Protein AF-A0A8H4LRE5-F1 (afdb_monomer)

Sequence (206 aa):
MDLAEKEFDDAMQFGTITHYNPSLTLASLAEFMPATPSTPAGRAATALQNLSLMGPTDPIGAPQDLQARSYAQDLEVAGVRFFANATAIEAAEEFLQLKRRDEAAAKAGEGEKGDASSVNGSEERIIQPADETVRQVIVDKAIAGHHEAPQYATDPVGLARSWHLRAETYAPTDVDKFEKKLQSLLSKVPKASAGRGARQNGRRAA

Foldseek 3Di:
DPPVVVVVVCCVVVNDDDDDDDDDDPVLCLQVDDCDLPDPSNLVNLLLVVLQVQFAEDRRSHFDPDQLVVLLVRCVVSVHYYGNDVVSLVSVQVVVVVVVVVVVVVVVVPDDPDDPPPPPVPPDTPDDPDDPVSVVCSCCCRRVVPADAQDDDDDPLSVLLSVVSVDPPDDPVNNVVVSVVVVVVVVPPPPPDPDDDDDDDDDDDD

Solvent-accessible surface area (backbone atoms only — not comparable to full-atom values): 12817 Å² total; per-residue (Å²): 130,57,73,67,57,47,55,49,51,46,36,73,75,74,48,73,95,75,89,84,78,92,80,87,53,74,73,77,45,45,56,74,37,65,66,35,63,89,41,78,59,14,32,51,23,38,49,52,56,56,52,33,73,73,38,61,57,43,49,75,76,48,59,69,92,68,58,36,66,57,55,38,50,48,30,71,74,63,73,38,63,32,68,56,46,71,66,61,50,50,41,17,41,54,47,51,54,50,52,52,50,53,54,50,55,56,53,68,73,63,81,70,96,68,76,93,81,77,75,73,79,66,91,64,73,84,75,69,78,85,51,70,68,59,54,48,51,46,45,39,45,71,51,68,58,65,65,79,75,65,56,94,50,88,51,76,61,45,36,49,49,30,50,41,64,73,37,93,84,51,52,74,70,52,50,53,53,49,46,56,50,51,54,56,52,60,72,66,52,75,79,76,76,94,65,88,82,90,71,89,80,83,89,85,87,132

Mean predicted aligned error: 12.25 Å

pLDDT: mean 82.23, std 17.56, range [33.22, 95.06]

Radius of gyration: 31.93 Å; Cα contacts (8 Å, |Δi|>4): 146; chains: 1; bounding box: 74×59×108 Å

Secondary structure (DSSP, 8-state):
--HHHHHHHHHHHH---PPP-----HHHHGGGS---TTSHHHHHHHHHHHHHTTSSBPPTT------HHHHHHHHHHHS--B-SSHHHHHHHHHHHHHHHHHHHHHHHHS-----TTS-------SSPPPPHHHHHHHIIIIIS---PPPPP--SHHHHHHHHHTT-TTS-HHHHHHHHHHHHHHHTTS-----------------

Organism: NCBI:txid72228

Structure (mmCIF, N/CA/C/O backbone):
data_AF-A0A8H4LRE5-F1
#
_entry.id   AF-A0A8H4LRE5-F1
#
loop_
_atom_site.group_PDB
_atom_site.id
_atom_site.type_symbol
_atom_site.label_atom_id
_atom_site.label_alt_id
_atom_site.label_comp_id
_atom_site.label_asym_id
_atom_site.label_entity_id
_atom_site.label_seq_id
_atom_site.pdbx_PDB_ins_code
_atom_site.Cartn_x
_atom_site.Cartn_y
_atom_site.Cartn_z
_atom_site.occupancy
_atom_site.B_iso_or_equiv
_atom_site.auth_seq_id
_atom_site.auth_comp_id
_atom_site.auth_asym_id
_atom_site.auth_atom_id
_atom_site.pdbx_PDB_model_num
ATOM 1 N N . MET A 1 1 ? -36.727 22.647 33.488 1.00 66.12 1 MET A N 1
ATOM 2 C CA . MET A 1 1 ? -35.326 23.073 33.481 1.00 66.12 1 MET A CA 1
ATOM 3 C C . MET A 1 1 ? -34.771 23.014 34.882 1.00 66.12 1 MET A C 1
ATOM 5 O O . MET A 1 1 ? -34.629 24.040 35.553 1.00 66.12 1 MET A O 1
ATOM 9 N N . ASP A 1 2 ? -34.516 21.784 35.320 1.00 91.44 2 ASP A N 1
ATOM 10 C CA . ASP A 1 2 ? -33.631 21.536 36.452 1.00 91.44 2 ASP A CA 1
ATOM 11 C C . ASP A 1 2 ? -32.176 21.922 36.086 1.00 91.44 2 ASP A C 1
ATOM 13 O O . ASP A 1 2 ? -31.894 22.357 34.967 1.00 91.44 2 ASP A O 1
ATOM 17 N N . LEU A 1 3 ? -31.259 21.871 37.055 1.00 90.31 3 LEU A N 1
ATOM 18 C CA . LEU A 1 3 ? -29.862 22.270 36.841 1.00 90.31 3 LEU A CA 1
ATOM 19 C C . LEU A 1 3 ? -29.111 21.317 35.896 1.00 90.31 3 LEU A C 1
ATOM 21 O O . LEU A 1 3 ? -28.315 21.787 35.091 1.00 90.31 3 LEU A O 1
ATOM 25 N N . ALA A 1 4 ? -29.402 20.016 35.948 1.00 90.25 4 ALA A N 1
ATOM 26 C CA . ALA A 1 4 ? -28.734 19.008 35.126 1.00 90.25 4 ALA A CA 1
ATOM 27 C C . ALA A 1 4 ? -29.186 19.076 33.655 1.00 90.25 4 ALA A C 1
ATOM 29 O O . ALA A 1 4 ? -28.387 18.912 32.740 1.00 90.25 4 ALA A O 1
ATOM 30 N N . GLU A 1 5 ? -30.461 19.376 33.430 1.00 91.69 5 GLU A N 1
ATOM 31 C CA . GLU A 1 5 ? -31.088 19.585 32.128 1.00 91.69 5 GLU A CA 1
ATOM 32 C C . GLU A 1 5 ? -30.510 20.828 31.440 1.00 91.69 5 GLU A C 1
ATOM 34 O O . GLU A 1 5 ? -30.220 20.791 30.249 1.00 91.69 5 GLU A O 1
ATOM 39 N N . LYS A 1 6 ? -30.235 21.900 32.199 1.00 91.12 6 LYS A N 1
ATOM 40 C CA . LYS A 1 6 ? -29.532 23.083 31.673 1.00 91.12 6 LYS A CA 1
ATOM 41 C C . LYS A 1 6 ? -28.082 22.794 31.302 1.00 91.12 6 LYS A C 1
ATOM 43 O O . LYS A 1 6 ? -27.646 23.218 30.242 1.00 91.12 6 LYS A O 1
ATOM 48 N N . GLU A 1 7 ? -27.344 22.080 32.151 1.00 89.31 7 GLU A N 1
ATOM 49 C CA . GLU A 1 7 ? -25.952 21.708 31.859 1.00 89.31 7 GLU A CA 1
ATOM 50 C C . GLU A 1 7 ? -25.853 20.813 30.617 1.00 89.31 7 GLU A C 1
ATOM 52 O O . GLU A 1 7 ? -24.935 20.965 29.812 1.00 89.31 7 GLU A O 1
ATOM 57 N N . PHE A 1 8 ? -26.822 19.913 30.429 1.00 90.50 8 PHE A N 1
ATOM 58 C CA . PHE A 1 8 ? -26.921 19.082 29.234 1.00 90.50 8 PHE A CA 1
ATOM 59 C C . PHE A 1 8 ? -27.270 19.898 27.983 1.00 90.50 8 PHE A C 1
ATOM 61 O O . PHE A 1 8 ? -26.601 19.749 26.960 1.00 90.50 8 PHE A O 1
ATOM 68 N N . ASP A 1 9 ? -28.274 20.778 28.057 1.00 93.31 9 ASP A N 1
ATOM 69 C CA . ASP A 1 9 ? -28.653 21.653 26.941 1.00 93.31 9 ASP A CA 1
ATOM 70 C C . ASP A 1 9 ? -27.499 22.580 26.533 1.00 93.31 9 ASP A C 1
ATOM 72 O O . ASP A 1 9 ? -27.221 22.725 25.341 1.00 93.31 9 ASP A O 1
ATOM 76 N N . ASP A 1 10 ? -26.780 23.149 27.504 1.00 92.25 10 ASP A N 1
ATOM 77 C CA . ASP A 1 10 ? -25.610 23.991 27.254 1.00 92.25 10 ASP A CA 1
ATOM 78 C C . ASP A 1 10 ? -24.469 23.179 26.621 1.00 92.25 10 ASP A C 1
ATOM 80 O O . ASP A 1 10 ? -23.853 23.634 25.656 1.00 92.25 10 ASP A O 1
ATOM 84 N N . ALA A 1 11 ? -24.217 21.950 27.085 1.00 91.50 11 ALA A N 1
ATOM 85 C CA . ALA A 1 11 ? -23.222 21.065 26.479 1.00 91.50 11 ALA A CA 1
ATOM 86 C C . ALA A 1 11 ? -23.596 20.647 25.045 1.00 91.50 11 ALA A C 1
ATOM 88 O O . ALA A 1 11 ? -22.716 20.516 24.195 1.00 91.50 11 ALA A O 1
ATOM 89 N N . MET A 1 12 ? -24.887 20.462 24.750 1.00 92.50 12 MET A N 1
ATOM 90 C CA . MET A 1 12 ? -25.373 20.134 23.406 1.00 92.50 12 MET A CA 1
ATOM 91 C C . MET A 1 12 ? -25.343 21.340 22.456 1.00 92.50 12 MET A C 1
ATOM 93 O O . MET A 1 12 ? -25.062 21.168 21.271 1.00 92.50 12 MET A O 1
ATOM 97 N N . GLN A 1 13 ? -25.625 22.551 22.950 1.00 93.19 13 GLN A N 1
ATOM 98 C CA . GLN A 1 13 ? -25.630 23.775 22.138 1.00 93.19 13 GLN A CA 1
ATOM 99 C C . GLN A 1 13 ? -24.233 24.363 21.928 1.00 93.19 13 GLN A C 1
ATOM 101 O O . GLN A 1 13 ? -23.913 24.803 20.823 1.00 93.19 13 GLN A O 1
ATOM 106 N N . PHE A 1 14 ? -23.409 24.390 22.975 1.00 93.19 14 PHE A N 1
ATOM 107 C CA . PHE A 1 14 ? -22.110 25.069 22.976 1.00 93.19 14 PHE A CA 1
ATOM 108 C C . PHE A 1 14 ? -20.918 24.104 22.973 1.00 93.19 14 PHE A C 1
ATOM 110 O O . PHE A 1 14 ? -19.778 24.546 22.818 1.00 93.19 14 PHE A O 1
ATOM 117 N N . GLY A 1 15 ? -21.164 22.797 23.093 1.00 90.62 15 GLY A N 1
ATOM 118 C CA . GLY A 1 15 ? -20.121 21.786 23.234 1.00 90.62 15 GLY A CA 1
ATOM 119 C C . GLY A 1 15 ? -19.553 21.724 24.653 1.00 90.62 15 GLY A C 1
ATOM 120 O O . GLY A 1 15 ? -19.941 22.469 25.552 1.00 90.62 15 GLY A O 1
ATOM 121 N N . THR A 1 16 ? -18.597 20.822 24.862 1.00 91.31 16 THR A N 1
ATOM 122 C CA . THR A 1 16 ? -17.869 20.691 26.130 1.00 91.31 16 THR A CA 1
ATOM 123 C C . THR A 1 16 ? -16.435 21.188 25.981 1.00 91.31 16 THR A C 1
ATOM 125 O O . THR A 1 16 ? -15.814 21.070 24.924 1.00 91.31 16 THR A O 1
ATOM 128 N N . ILE A 1 17 ? -15.883 21.765 27.052 1.00 88.12 17 ILE A N 1
ATOM 129 C CA . ILE A 1 17 ? -14.482 22.194 27.068 1.00 88.12 17 ILE A CA 1
ATOM 130 C C . ILE A 1 17 ? -13.603 20.943 27.121 1.00 88.12 17 ILE A C 1
ATOM 132 O O . ILE A 1 17 ? -13.498 20.285 28.154 1.00 88.12 17 ILE A O 1
ATOM 136 N N . THR A 1 18 ? -12.950 20.621 26.008 1.00 88.62 18 THR A N 1
ATOM 137 C CA . THR A 1 18 ? -11.962 19.541 25.933 1.00 88.62 18 THR A CA 1
ATOM 138 C C . THR A 1 18 ? -10.551 20.092 26.097 1.00 88.62 18 THR A C 1
ATOM 140 O O . THR A 1 18 ? -10.188 21.088 25.469 1.00 88.62 18 THR A O 1
ATOM 143 N N . HIS A 1 19 ? -9.716 19.425 26.893 1.00 91.06 19 HIS A N 1
ATOM 144 C CA . HIS A 1 19 ? -8.302 19.779 26.999 1.00 91.06 19 HIS A CA 1
ATOM 145 C C . HIS A 1 19 ? -7.515 19.253 25.796 1.00 91.06 19 HIS A C 1
ATOM 147 O O . HIS A 1 19 ? -7.470 18.050 25.548 1.00 91.06 19 HIS A O 1
ATOM 153 N N . TYR A 1 20 ? -6.857 20.158 25.070 1.00 91.00 20 TYR A N 1
ATOM 154 C CA . TYR A 1 20 ? -5.922 19.801 24.008 1.00 91.00 20 TYR A CA 1
ATOM 155 C C . TYR A 1 20 ? -4.535 19.526 24.595 1.00 91.00 20 TYR A C 1
ATOM 157 O O . TYR A 1 20 ? -3.932 20.410 25.206 1.00 91.00 20 TYR A O 1
ATOM 165 N N . ASN A 1 21 ? -4.028 18.309 24.396 1.00 90.12 21 ASN A N 1
ATOM 166 C CA . ASN A 1 21 ? -2.685 17.916 24.808 1.00 90.12 21 ASN A CA 1
ATOM 167 C C . ASN A 1 21 ? -1.804 17.690 23.566 1.00 90.12 21 ASN A C 1
ATOM 169 O O . ASN A 1 21 ? -1.853 16.603 22.987 1.00 90.12 21 ASN A O 1
ATOM 173 N N . PRO A 1 22 ? -1.031 18.694 23.112 1.00 89.69 22 PRO A N 1
ATOM 174 C CA . PRO A 1 22 ? -0.196 18.540 21.930 1.00 89.69 22 PRO A CA 1
ATOM 175 C C . PRO A 1 22 ? 0.927 17.534 22.189 1.00 89.69 22 PRO A C 1
ATOM 177 O O . PRO A 1 22 ? 1.738 17.703 23.098 1.00 89.69 22 PRO A O 1
ATOM 180 N N . SER A 1 23 ? 1.031 16.532 21.324 1.00 88.56 23 SER A N 1
ATOM 181 C CA . SER A 1 23 ? 2.169 15.619 21.281 1.00 88.56 23 SER A CA 1
ATOM 182 C C . SER A 1 23 ? 2.720 15.564 19.864 1.00 88.56 23 SER A C 1
ATOM 184 O O . SER A 1 23 ? 1.984 15.252 18.931 1.00 88.56 23 SER A O 1
ATOM 186 N N . LEU A 1 24 ? 4.014 15.837 19.702 1.00 88.62 24 LEU A N 1
ATOM 187 C CA . LEU A 1 24 ? 4.713 15.685 18.432 1.00 88.62 24 LEU A CA 1
ATOM 188 C C . LEU A 1 24 ? 5.990 14.887 18.670 1.00 88.62 24 LEU A C 1
ATOM 190 O O . LEU A 1 24 ? 6.849 15.289 19.454 1.00 88.62 24 LEU A O 1
ATOM 194 N N . THR A 1 25 ? 6.114 13.755 17.988 1.00 88.88 25 THR A N 1
ATOM 195 C CA . THR A 1 25 ? 7.300 12.899 18.041 1.00 88.88 25 THR A CA 1
ATOM 196 C C . THR A 1 25 ? 7.825 12.650 16.632 1.00 88.88 25 THR A C 1
ATOM 198 O O . THR A 1 25 ? 7.108 12.803 15.645 1.00 88.88 25 THR A O 1
ATOM 201 N N . LEU A 1 26 ? 9.087 12.233 16.507 1.00 85.38 26 LEU A N 1
ATOM 202 C CA . LEU A 1 26 ? 9.609 11.808 15.203 1.00 85.38 26 LEU A CA 1
ATOM 203 C C . LEU A 1 26 ? 8.849 10.591 14.658 1.00 85.38 26 LEU A C 1
ATOM 205 O O . LEU A 1 26 ? 8.670 10.476 13.451 1.00 85.38 26 LEU A O 1
ATOM 209 N N . ALA A 1 27 ? 8.362 9.718 15.546 1.00 83.62 27 ALA A N 1
ATOM 210 C CA . ALA A 1 27 ? 7.547 8.571 15.169 1.00 83.62 27 ALA A CA 1
ATOM 211 C C . ALA A 1 27 ? 6.208 9.004 14.549 1.00 83.62 27 ALA A C 1
ATOM 213 O O . ALA A 1 27 ? 5.848 8.489 13.498 1.00 83.62 27 ALA A O 1
ATOM 214 N N . SER A 1 28 ? 5.529 10.011 15.114 1.00 83.31 28 SER A N 1
ATOM 215 C CA . SER A 1 28 ? 4.271 10.531 14.549 1.00 83.31 28 SER A CA 1
ATOM 216 C C . SER A 1 28 ? 4.451 11.246 13.206 1.00 83.31 28 SER A C 1
ATOM 218 O O . SER A 1 28 ? 3.483 11.466 12.492 1.00 83.31 28 SER A O 1
ATOM 220 N N . LEU A 1 29 ? 5.680 11.634 12.852 1.00 86.12 29 LEU A N 1
ATOM 221 C CA . LEU A 1 29 ? 5.991 12.216 11.544 1.00 86.12 29 LEU A CA 1
ATOM 222 C C . LEU A 1 29 ? 6.345 11.159 10.492 1.00 86.12 29 LEU A C 1
ATOM 224 O O . LEU A 1 29 ? 6.350 11.480 9.307 1.00 86.12 29 LEU A O 1
ATOM 228 N N . ALA A 1 30 ? 6.636 9.918 10.898 1.00 84.31 30 ALA A N 1
ATOM 229 C CA . ALA A 1 30 ? 7.103 8.866 9.997 1.00 84.31 30 ALA A CA 1
ATOM 230 C C . ALA A 1 30 ? 6.095 8.552 8.878 1.00 84.31 30 ALA A C 1
ATOM 232 O O . ALA A 1 30 ? 6.497 8.295 7.746 1.00 84.31 30 ALA A O 1
ATOM 233 N N . GLU A 1 31 ? 4.800 8.637 9.183 1.00 82.69 31 GLU A N 1
ATOM 234 C CA . GLU A 1 31 ? 3.690 8.407 8.249 1.00 82.69 31 GLU A CA 1
ATOM 235 C C . GLU A 1 31 ? 3.591 9.491 7.163 1.00 82.69 31 GLU A C 1
ATOM 237 O O . GLU A 1 31 ? 3.106 9.231 6.066 1.00 82.69 31 GLU A O 1
ATOM 242 N N . PHE A 1 32 ? 4.115 10.688 7.431 1.00 86.38 32 PHE A N 1
ATOM 243 C CA . PHE A 1 32 ? 4.086 11.830 6.511 1.00 86.38 32 PHE A CA 1
ATOM 244 C C . PHE A 1 32 ? 5.413 12.043 5.776 1.00 86.38 32 PHE A C 1
ATOM 246 O O . PHE A 1 32 ? 5.596 13.044 5.080 1.00 86.38 32 PHE A O 1
ATOM 253 N N . MET A 1 33 ? 6.366 11.126 5.942 1.00 88.38 33 MET A N 1
ATOM 254 C CA . MET A 1 33 ? 7.652 11.225 5.268 1.00 88.38 33 MET A CA 1
ATOM 255 C C . MET A 1 33 ? 7.483 11.025 3.757 1.00 88.38 33 MET A C 1
ATOM 257 O O . MET A 1 33 ? 6.716 10.165 3.326 1.00 88.38 33 MET A O 1
ATOM 261 N N . PRO A 1 34 ? 8.223 11.772 2.921 1.00 90.12 34 PRO A N 1
ATOM 262 C CA . PRO A 1 34 ? 8.156 11.587 1.481 1.00 90.12 34 PRO A CA 1
ATOM 263 C C . PRO A 1 34 ? 8.702 10.209 1.093 1.00 90.12 34 PRO A C 1
ATOM 265 O O . PRO A 1 34 ? 9.788 9.807 1.533 1.00 90.12 34 PRO A O 1
ATOM 268 N N . ALA A 1 35 ? 7.976 9.511 0.220 1.00 90.75 35 ALA A N 1
ATOM 269 C CA . ALA A 1 35 ? 8.396 8.237 -0.347 1.00 90.75 35 ALA A CA 1
ATOM 270 C C . ALA A 1 35 ? 9.650 8.426 -1.213 1.00 90.75 35 ALA A C 1
ATOM 272 O O . ALA A 1 35 ? 9.594 8.866 -2.360 1.00 90.75 35 ALA A O 1
ATOM 273 N N . THR A 1 36 ? 10.808 8.143 -0.618 1.00 88.69 36 THR A N 1
ATOM 274 C CA . THR A 1 36 ? 12.119 8.264 -1.259 1.00 88.69 36 THR A CA 1
ATOM 275 C C . THR A 1 36 ? 12.971 7.040 -0.914 1.00 88.69 36 THR A C 1
ATOM 277 O O . THR A 1 36 ? 13.178 6.748 0.264 1.00 88.69 36 THR A O 1
ATOM 280 N N . PRO A 1 37 ? 13.538 6.318 -1.893 1.00 84.12 37 PRO A N 1
ATOM 281 C CA . PRO A 1 37 ? 14.252 5.067 -1.615 1.00 84.12 37 PRO A CA 1
ATOM 282 C C . PRO A 1 37 ? 15.610 5.278 -0.914 1.00 84.12 37 PRO A C 1
ATOM 284 O O . PRO A 1 37 ? 16.227 4.328 -0.430 1.00 84.12 37 PRO A O 1
ATOM 287 N N . SER A 1 38 ? 16.094 6.522 -0.837 1.00 86.12 38 SER A N 1
ATOM 288 C CA . SER A 1 38 ? 17.443 6.858 -0.368 1.00 86.12 38 SER A CA 1
ATOM 289 C C . SER A 1 38 ? 17.614 6.841 1.152 1.00 86.12 38 SER A C 1
ATOM 291 O O . SER A 1 38 ? 18.731 6.661 1.631 1.00 86.12 38 SER A O 1
ATOM 293 N N . THR A 1 39 ? 16.543 7.038 1.926 1.00 90.69 39 THR A N 1
ATOM 294 C CA . THR A 1 39 ? 16.618 7.121 3.396 1.00 90.69 39 THR A CA 1
ATOM 295 C C . THR A 1 39 ? 15.808 6.004 4.053 1.00 90.69 39 THR A C 1
ATOM 297 O O . THR A 1 39 ? 14.823 5.555 3.474 1.00 90.69 39 THR A O 1
ATOM 300 N N . PRO A 1 40 ? 16.156 5.545 5.271 1.00 90.44 40 PRO A N 1
ATOM 301 C CA . PRO A 1 40 ? 15.358 4.536 5.971 1.00 90.44 40 PRO A CA 1
ATOM 302 C C . PRO A 1 40 ? 13.885 4.937 6.133 1.00 90.44 40 PRO A C 1
ATOM 304 O O . PRO A 1 40 ? 13.003 4.130 5.858 1.00 90.44 40 PRO A O 1
ATOM 307 N N . ALA A 1 41 ? 13.627 6.195 6.503 1.00 89.88 41 ALA A N 1
ATOM 308 C CA . ALA A 1 41 ? 12.275 6.731 6.641 1.00 89.88 41 ALA A CA 1
ATOM 309 C C . ALA A 1 41 ? 11.544 6.811 5.291 1.00 89.88 41 ALA A C 1
ATOM 311 O O . ALA A 1 41 ? 10.392 6.402 5.186 1.00 89.88 41 ALA A O 1
ATOM 312 N N . GLY A 1 42 ? 12.228 7.255 4.235 1.00 91.81 42 GLY A N 1
ATOM 313 C CA . GLY A 1 42 ? 11.649 7.301 2.896 1.00 91.81 42 GLY A CA 1
ATOM 314 C C . GLY A 1 42 ? 11.366 5.915 2.309 1.00 91.81 42 GLY A C 1
ATOM 315 O O . GLY A 1 42 ? 10.372 5.751 1.606 1.00 91.81 42 GLY A O 1
ATOM 316 N N . ARG A 1 43 ? 12.175 4.895 2.631 1.00 93.19 43 ARG A N 1
ATOM 317 C CA . ARG A 1 43 ? 11.910 3.493 2.261 1.00 93.19 43 ARG A CA 1
ATOM 318 C C . ARG A 1 43 ? 10.675 2.948 2.968 1.00 93.19 43 ARG A C 1
ATOM 320 O O . ARG A 1 43 ? 9.869 2.284 2.326 1.00 93.19 43 ARG A O 1
ATOM 327 N N . ALA A 1 44 ? 10.504 3.259 4.254 1.00 91.62 44 ALA A N 1
ATOM 328 C CA . ALA A 1 44 ? 9.292 2.905 4.989 1.00 91.62 44 ALA A CA 1
ATOM 329 C C . ALA A 1 44 ? 8.052 3.582 4.378 1.00 91.62 44 ALA A C 1
ATOM 331 O O . ALA A 1 44 ? 7.070 2.903 4.093 1.00 91.62 44 ALA A O 1
ATOM 332 N N . ALA A 1 45 ? 8.132 4.880 4.067 1.00 92.00 45 ALA A N 1
ATOM 333 C CA . ALA A 1 45 ? 7.064 5.598 3.371 1.00 92.00 45 ALA A CA 1
ATOM 334 C C . ALA A 1 45 ? 6.772 5.015 1.976 1.00 92.00 45 ALA A C 1
ATOM 336 O O . ALA A 1 45 ? 5.615 4.858 1.598 1.00 92.00 45 ALA A O 1
ATOM 337 N N . THR A 1 46 ? 7.811 4.611 1.236 1.00 93.25 46 THR A N 1
ATOM 338 C CA . THR A 1 46 ? 7.667 3.933 -0.064 1.00 93.25 46 THR A CA 1
ATOM 339 C C . THR A 1 46 ? 6.922 2.606 0.087 1.00 93.25 46 THR A C 1
ATOM 341 O O . THR A 1 46 ? 6.027 2.314 -0.703 1.00 93.25 46 THR A O 1
ATOM 344 N N . ALA A 1 47 ? 7.242 1.814 1.114 1.00 92.25 47 ALA A N 1
ATOM 345 C CA . ALA A 1 47 ? 6.532 0.570 1.396 1.00 92.25 47 ALA A CA 1
ATOM 346 C C . ALA A 1 47 ? 5.055 0.821 1.735 1.00 92.25 47 ALA A C 1
ATOM 348 O O . ALA A 1 47 ? 4.186 0.179 1.150 1.00 92.25 47 ALA A O 1
ATOM 349 N N . LEU A 1 48 ? 4.762 1.784 2.617 1.00 91.44 48 LEU A N 1
ATOM 350 C CA . LEU A 1 48 ? 3.389 2.142 2.993 1.00 91.44 48 LEU A CA 1
ATOM 351 C C . LEU A 1 48 ? 2.571 2.637 1.796 1.00 91.44 48 LEU A C 1
ATOM 353 O O . LEU A 1 48 ? 1.430 2.219 1.625 1.00 91.44 48 LEU A O 1
ATOM 357 N N . GLN A 1 49 ? 3.163 3.460 0.929 1.00 91.00 49 GLN A N 1
ATOM 358 C CA . GLN A 1 49 ? 2.508 3.924 -0.294 1.00 91.00 49 GLN A CA 1
ATOM 359 C C . GLN A 1 49 ? 2.201 2.774 -1.264 1.00 91.00 49 GLN A C 1
ATOM 361 O O . GLN A 1 49 ? 1.149 2.761 -1.892 1.00 91.00 49 GLN A O 1
ATOM 366 N N . ASN A 1 50 ? 3.097 1.793 -1.400 1.00 92.38 50 ASN A N 1
ATOM 367 C CA . ASN A 1 50 ? 2.831 0.635 -2.257 1.00 92.38 50 ASN A CA 1
ATOM 368 C C . ASN A 1 50 ? 1.760 -0.284 -1.658 1.00 92.38 50 ASN A C 1
ATOM 370 O O . ASN A 1 50 ? 0.932 -0.800 -2.401 1.00 92.38 50 ASN A O 1
ATOM 374 N N . LEU A 1 51 ? 1.742 -0.453 -0.332 1.00 91.06 51 LEU A N 1
ATOM 375 C CA . LEU A 1 51 ? 0.701 -1.213 0.362 1.00 91.06 51 LEU A CA 1
ATOM 376 C C . LEU A 1 51 ? -0.673 -0.550 0.238 1.00 91.06 51 LEU A C 1
ATOM 378 O O . LEU A 1 51 ? -1.663 -1.254 0.049 1.00 91.06 51 LEU A O 1
ATOM 382 N N . SER A 1 52 ? -0.749 0.783 0.302 1.00 90.38 52 SER A N 1
ATOM 383 C CA . SER A 1 52 ? -2.019 1.482 0.109 1.00 90.38 52 SER A CA 1
ATOM 384 C C . SER A 1 52 ? -2.542 1.302 -1.321 1.00 90.38 52 SER A C 1
ATOM 386 O O . SER A 1 52 ? -3.713 1.016 -1.510 1.00 90.38 52 SER A O 1
ATOM 388 N N . LEU A 1 53 ? -1.696 1.298 -2.349 1.00 90.44 53 LEU A N 1
ATOM 389 C CA . LEU A 1 53 ? -2.153 1.100 -3.735 1.00 90.44 53 LEU A CA 1
ATOM 390 C C . LEU A 1 53 ? -2.831 -0.260 -4.026 1.00 90.44 53 LEU A C 1
ATOM 392 O O . LEU A 1 53 ? -3.421 -0.416 -5.094 1.00 90.44 53 LEU A O 1
ATOM 396 N N . MET A 1 54 ? -2.750 -1.246 -3.125 1.00 88.19 54 MET A N 1
ATOM 397 C CA . MET A 1 54 ? -3.241 -2.608 -3.373 1.00 88.19 54 MET A CA 1
ATOM 398 C C . MET A 1 54 ? -4.756 -2.792 -3.212 1.00 88.19 54 MET A C 1
ATOM 400 O O . MET A 1 54 ? -5.295 -3.769 -3.727 1.00 88.19 54 MET A O 1
ATOM 404 N N . GLY A 1 55 ? -5.450 -1.904 -2.502 1.00 86.50 55 GLY A N 1
ATOM 405 C CA . GLY A 1 55 ? -6.874 -2.075 -2.210 1.00 86.50 55 GLY A CA 1
ATOM 406 C C . GLY A 1 55 ? -7.544 -0.784 -1.753 1.00 86.50 55 GLY A C 1
ATOM 407 O O . GLY A 1 55 ? -6.971 0.290 -1.907 1.00 86.50 55 GLY A O 1
ATOM 408 N N . PRO A 1 56 ? -8.760 -0.861 -1.192 1.00 85.75 56 PRO A N 1
ATOM 409 C CA . PRO A 1 56 ? -9.359 0.250 -0.465 1.00 85.75 56 PRO A CA 1
ATOM 410 C C . PRO A 1 56 ? -8.437 0.688 0.677 1.00 85.75 56 PRO A C 1
ATOM 412 O O . PRO A 1 56 ? -7.834 -0.149 1.359 1.00 85.75 56 PRO A O 1
ATOM 415 N N . THR A 1 57 ? -8.313 1.997 0.883 1.00 85.69 57 THR A N 1
ATOM 416 C CA . THR A 1 57 ? -7.332 2.546 1.824 1.00 85.69 57 THR A CA 1
ATOM 417 C C . THR A 1 57 ? -7.923 3.661 2.645 1.00 85.69 57 THR A C 1
ATOM 419 O O . THR A 1 57 ? -8.697 4.483 2.154 1.00 85.69 57 THR A O 1
ATOM 422 N N . ASP A 1 58 ? -7.435 3.745 3.872 1.00 84.38 58 ASP A N 1
ATOM 423 C CA . ASP A 1 58 ? -7.388 5.019 4.564 1.00 84.38 58 ASP A CA 1
ATOM 424 C C . ASP A 1 58 ? -6.202 5.847 4.030 1.00 84.38 58 ASP A C 1
ATOM 426 O O . ASP A 1 58 ? -5.211 5.281 3.544 1.00 84.38 58 ASP A O 1
ATOM 430 N N . PRO A 1 59 ? -6.265 7.185 4.088 1.00 82.88 59 PRO A N 1
ATOM 431 C CA . PRO A 1 59 ? -5.095 8.021 3.867 1.00 82.88 59 PRO A CA 1
ATOM 432 C C . PRO A 1 59 ? -3.999 7.713 4.898 1.00 82.88 59 PRO A C 1
ATOM 434 O O . PRO A 1 59 ? -4.270 7.538 6.087 1.00 82.88 59 PRO A O 1
ATOM 437 N N . ILE A 1 60 ? -2.741 7.686 4.456 1.00 83.56 60 ILE A N 1
ATOM 438 C CA . ILE A 1 60 ? -1.595 7.475 5.351 1.00 83.56 60 ILE A CA 1
ATOM 439 C C . ILE A 1 60 ? -1.514 8.646 6.343 1.00 83.56 60 ILE A C 1
ATOM 441 O O . ILE A 1 60 ? -1.534 9.808 5.938 1.00 83.56 60 ILE A O 1
ATOM 445 N N . GLY A 1 61 ? -1.453 8.331 7.637 1.00 77.81 61 GLY A N 1
ATOM 446 C CA . GLY A 1 61 ? -1.384 9.307 8.729 1.00 77.81 61 GLY A CA 1
ATOM 447 C C . GLY A 1 61 ? -2.673 10.070 9.032 1.00 77.81 61 GLY A C 1
ATOM 448 O O . GLY A 1 61 ? -2.713 10.868 9.964 1.00 77.81 61 GLY A O 1
ATOM 449 N N . ALA A 1 62 ? -3.750 9.811 8.295 1.00 79.50 62 ALA A N 1
ATOM 450 C CA . ALA A 1 62 ? -5.064 10.373 8.576 1.00 79.50 62 ALA A CA 1
ATOM 451 C C . ALA A 1 62 ? -6.110 9.254 8.510 1.00 79.50 62 ALA A C 1
ATOM 453 O O . ALA A 1 62 ? -6.830 9.155 7.510 1.00 79.50 62 ALA A O 1
ATOM 454 N N . PRO A 1 63 ? -6.173 8.386 9.542 1.00 76.69 63 PRO A N 1
ATOM 455 C CA . PRO A 1 63 ? -7.187 7.348 9.601 1.00 76.69 63 PRO A CA 1
ATOM 456 C C . PRO A 1 63 ? -8.568 7.988 9.504 1.00 76.69 63 PRO A C 1
ATOM 458 O O . PRO A 1 63 ? -8.844 9.018 10.119 1.00 76.69 63 PRO A O 1
ATOM 461 N N . GLN A 1 64 ? -9.430 7.383 8.698 1.00 77.00 64 GLN A N 1
ATOM 462 C CA . GLN A 1 64 ? -10.843 7.720 8.738 1.00 77.00 64 GLN A CA 1
ATOM 463 C C . GLN A 1 64 ? -11.447 7.028 9.957 1.00 77.00 64 GLN A C 1
ATOM 465 O O . GLN A 1 64 ? -11.035 5.922 10.266 1.00 77.00 64 GLN A O 1
ATOM 470 N N . ASP A 1 65 ? -12.418 7.637 10.631 1.00 80.69 65 ASP A N 1
ATOM 471 C CA . ASP A 1 65 ? -13.184 6.961 11.686 1.00 80.69 65 ASP A CA 1
ATOM 472 C C . ASP A 1 65 ? -14.422 6.301 11.062 1.00 80.69 65 ASP A C 1
ATOM 474 O O . ASP A 1 65 ? -15.565 6.707 11.293 1.00 80.69 65 ASP A O 1
ATOM 478 N N . LEU A 1 66 ? -14.202 5.316 10.182 1.00 81.31 66 LEU A N 1
ATOM 479 C CA . LEU A 1 66 ? -15.311 4.579 9.575 1.00 81.31 66 LEU A CA 1
ATOM 480 C C . LEU A 1 66 ? -15.904 3.584 10.575 1.00 81.31 66 LEU A C 1
ATOM 482 O O . LEU A 1 66 ? -15.259 3.109 11.509 1.00 81.31 66 LEU A O 1
ATOM 486 N N . GLN A 1 67 ? -17.164 3.218 10.346 1.00 86.56 67 GLN A N 1
ATOM 487 C CA . GLN A 1 67 ? -17.791 2.143 11.107 1.00 86.56 67 GLN A CA 1
ATOM 488 C C . GLN A 1 67 ? -17.106 0.805 10.799 1.00 86.56 67 GLN A C 1
ATOM 490 O O . GLN A 1 67 ? -16.831 0.505 9.637 1.00 86.56 67 GLN A O 1
ATOM 495 N N . ALA A 1 68 ? -16.943 -0.042 11.821 1.00 89.94 68 ALA A N 1
ATOM 496 C CA . ALA A 1 68 ? -16.358 -1.385 11.717 1.00 89.94 68 ALA A CA 1
ATOM 497 C C . ALA A 1 68 ? -16.917 -2.216 10.546 1.00 89.94 68 ALA A C 1
ATOM 499 O O . ALA A 1 68 ? -16.180 -2.874 9.813 1.00 89.94 68 ALA A O 1
ATOM 500 N N . ARG A 1 69 ? -18.232 -2.111 10.318 1.00 90.94 69 ARG A N 1
ATOM 501 C CA . ARG A 1 69 ? -18.928 -2.763 9.205 1.00 90.94 69 ARG A CA 1
ATOM 502 C C . ARG A 1 69 ? -18.393 -2.349 7.831 1.00 90.94 69 ARG A C 1
ATOM 504 O O . ARG A 1 69 ? -18.307 -3.195 6.950 1.00 90.94 69 ARG A O 1
ATOM 511 N N . SER A 1 70 ? -18.055 -1.073 7.642 1.00 90.75 70 SER A N 1
ATOM 512 C CA . SER A 1 70 ? -17.521 -0.565 6.371 1.00 90.75 70 SER A CA 1
ATOM 513 C C . SER A 1 70 ? -16.153 -1.172 6.080 1.00 90.75 70 SER A C 1
ATOM 515 O O . SER A 1 70 ? -15.916 -1.646 4.975 1.00 90.75 70 SER A O 1
ATOM 517 N N . TYR A 1 71 ? -15.278 -1.228 7.089 1.00 90.44 71 TYR A N 1
ATOM 518 C CA . TYR A 1 71 ? -13.963 -1.852 6.950 1.00 90.44 71 TYR A CA 1
ATOM 519 C C . TYR A 1 71 ? -14.055 -3.331 6.598 1.00 90.44 71 TYR A C 1
ATOM 521 O O . TYR A 1 71 ? -13.366 -3.796 5.691 1.00 90.44 71 TYR A O 1
ATOM 529 N N . ALA A 1 72 ? -14.922 -4.057 7.304 1.00 91.81 72 ALA A N 1
ATOM 530 C CA . ALA A 1 72 ? -15.160 -5.468 7.052 1.00 91.81 72 ALA A CA 1
ATOM 531 C C . ALA A 1 72 ? -15.707 -5.706 5.639 1.00 91.81 72 ALA A C 1
ATOM 533 O O . ALA A 1 72 ? -15.241 -6.603 4.946 1.00 91.81 72 ALA A O 1
ATOM 534 N N . GLN A 1 73 ? -16.647 -4.875 5.181 1.00 92.00 73 GLN A N 1
ATOM 535 C CA . GLN A 1 73 ? -17.216 -4.990 3.840 1.00 92.00 73 GLN A CA 1
ATOM 536 C C . GLN A 1 73 ? -16.175 -4.727 2.745 1.00 92.00 73 GLN A C 1
ATOM 538 O O . GLN A 1 73 ? -16.107 -5.482 1.777 1.00 92.00 73 GLN A O 1
ATOM 543 N N . ASP A 1 74 ? -15.345 -3.695 2.900 1.00 91.44 74 ASP A N 1
ATOM 544 C CA . ASP A 1 74 ? -14.270 -3.403 1.947 1.00 91.44 74 ASP A CA 1
ATOM 545 C C . ASP A 1 74 ? -13.270 -4.563 1.867 1.00 91.44 74 ASP A C 1
ATOM 547 O O . ASP A 1 74 ? -12.837 -4.934 0.774 1.00 91.44 74 ASP A O 1
ATOM 551 N N . LEU A 1 75 ? -12.949 -5.176 3.011 1.00 92.38 75 LEU A N 1
ATOM 552 C CA . LEU A 1 75 ? -12.079 -6.345 3.066 1.00 92.38 75 LEU A CA 1
ATOM 553 C C . LEU A 1 75 ? -12.723 -7.580 2.417 1.00 92.38 75 LEU A C 1
ATOM 555 O O . LEU A 1 75 ? -12.046 -8.297 1.689 1.00 92.38 75 LEU A O 1
ATOM 559 N N . GLU A 1 76 ? -14.018 -7.823 2.628 1.00 92.00 76 GLU A N 1
ATOM 560 C CA . GLU A 1 76 ? -14.741 -8.941 2.004 1.00 92.00 76 GLU A CA 1
ATOM 561 C C . GLU A 1 76 ? -14.832 -8.801 0.476 1.00 92.00 76 GLU A C 1
ATOM 563 O O . GLU A 1 76 ? -14.751 -9.799 -0.239 1.00 92.00 76 GLU A O 1
ATOM 568 N N . VAL A 1 77 ? -14.987 -7.573 -0.036 1.00 92.88 77 VAL A N 1
ATOM 569 C CA . VAL A 1 77 ? -15.107 -7.305 -1.479 1.00 92.88 77 VAL A CA 1
ATOM 570 C C . VAL A 1 77 ? -13.749 -7.317 -2.177 1.00 92.88 77 VAL A C 1
ATOM 572 O O . VAL A 1 77 ? -13.615 -7.915 -3.244 1.00 92.88 77 VAL A O 1
ATOM 575 N N . ALA A 1 78 ? -12.750 -6.636 -1.612 1.00 91.62 78 ALA A N 1
ATOM 576 C CA . ALA A 1 78 ? -11.440 -6.489 -2.244 1.00 91.62 78 ALA A C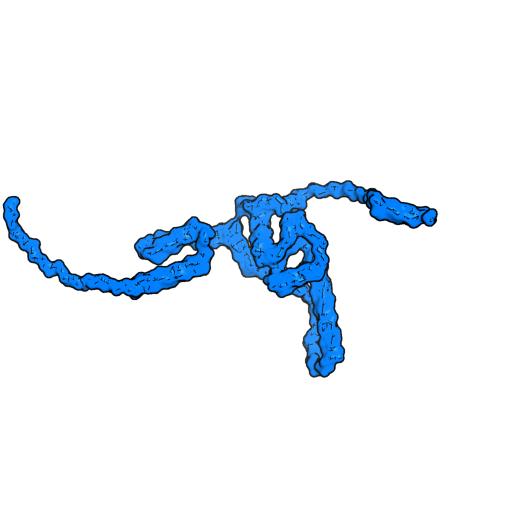A 1
ATOM 577 C C . ALA A 1 78 ? -10.464 -7.622 -1.890 1.00 91.62 78 ALA A C 1
ATOM 579 O O . ALA A 1 78 ? -9.469 -7.811 -2.586 1.00 91.62 78 ALA A O 1
ATOM 580 N N . GLY A 1 79 ? -10.707 -8.350 -0.797 1.00 92.19 79 GLY A N 1
ATOM 581 C CA . GLY A 1 79 ? -9.806 -9.368 -0.244 1.00 92.19 79 GLY A CA 1
ATOM 582 C C . GLY A 1 79 ? -8.576 -8.801 0.474 1.00 92.19 79 GLY A C 1
ATOM 583 O O . GLY A 1 79 ? -7.926 -9.514 1.232 1.00 92.19 79 GLY A O 1
ATOM 584 N N . VAL A 1 80 ? -8.258 -7.522 0.266 1.00 92.75 80 VAL A N 1
ATOM 585 C CA . VAL A 1 80 ? -7.150 -6.799 0.899 1.00 92.75 80 VAL A CA 1
ATOM 586 C C . VAL A 1 80 ? -7.584 -5.377 1.239 1.00 92.75 80 VAL A C 1
ATOM 588 O O . VAL A 1 80 ? -8.354 -4.761 0.504 1.00 92.75 80 VAL A O 1
ATOM 591 N N . ARG A 1 81 ? -7.069 -4.838 2.345 1.00 92.06 81 ARG A N 1
ATOM 592 C CA . ARG A 1 81 ? -7.296 -3.450 2.755 1.00 92.06 81 ARG A CA 1
ATOM 593 C C . ARG A 1 81 ? -6.051 -2.890 3.434 1.00 92.06 81 ARG A C 1
ATOM 595 O O . ARG A 1 81 ? -5.416 -3.581 4.229 1.00 92.06 81 ARG A O 1
ATOM 602 N N . PHE A 1 82 ? -5.751 -1.621 3.170 1.00 91.94 82 PHE A N 1
ATOM 603 C CA . PHE A 1 82 ? -4.798 -0.862 3.973 1.00 91.94 82 PHE A CA 1
ATOM 604 C C . PHE A 1 82 ? -5.510 -0.146 5.128 1.00 91.94 82 PHE A C 1
ATOM 606 O O . PHE A 1 82 ? -6.411 0.664 4.901 1.00 91.94 82 PHE A O 1
ATOM 613 N N . PHE A 1 83 ? -5.074 -0.428 6.355 1.00 90.88 83 PHE A N 1
ATOM 614 C CA . PHE A 1 83 ? -5.544 0.222 7.577 1.00 90.88 83 PHE A CA 1
ATOM 615 C C . PHE A 1 83 ? -4.486 1.212 8.061 1.00 90.88 83 PHE A C 1
ATOM 617 O O . PHE A 1 83 ? -3.329 0.831 8.247 1.00 90.88 83 PHE A O 1
ATOM 624 N N . ALA A 1 84 ? -4.873 2.469 8.281 1.00 87.44 84 ALA A N 1
ATOM 625 C CA . ALA A 1 84 ? -3.931 3.490 8.747 1.00 87.44 84 ALA A CA 1
ATOM 626 C C . ALA A 1 84 ? -3.589 3.362 10.242 1.00 87.44 84 ALA A C 1
ATOM 628 O O . ALA A 1 84 ? -2.543 3.841 10.668 1.00 87.44 84 ALA A O 1
ATOM 629 N N . ASN A 1 85 ? -4.439 2.714 11.043 1.00 86.00 85 ASN A N 1
ATOM 630 C CA . ASN A 1 85 ? -4.213 2.506 12.471 1.00 86.00 85 ASN A CA 1
ATOM 631 C C . ASN A 1 85 ? -4.599 1.083 12.912 1.00 86.00 85 ASN A C 1
ATOM 633 O O . ASN A 1 85 ? -5.351 0.373 12.246 1.00 86.00 85 ASN A O 1
ATOM 637 N N . ALA A 1 86 ? -4.068 0.661 14.062 1.00 88.75 86 ALA A N 1
ATOM 638 C CA . ALA A 1 86 ? -4.361 -0.656 14.627 1.00 88.75 86 ALA A CA 1
ATOM 639 C C . ALA A 1 86 ? -5.807 -0.771 15.141 1.00 88.75 86 ALA A C 1
ATOM 641 O O . ALA A 1 86 ? -6.398 -1.843 15.066 1.00 88.75 86 ALA A O 1
ATOM 642 N N . THR A 1 87 ? -6.398 0.334 15.601 1.00 89.62 87 THR A N 1
ATOM 643 C CA . THR A 1 87 ? -7.766 0.354 16.136 1.00 89.62 87 THR A CA 1
ATOM 644 C C . THR A 1 87 ? -8.809 0.022 15.069 1.00 89.62 87 THR A C 1
ATOM 646 O O . THR A 1 87 ? -9.760 -0.698 15.359 1.00 89.62 87 THR A O 1
ATOM 649 N N . ALA A 1 88 ? -8.628 0.467 13.819 1.00 90.12 88 ALA A N 1
ATOM 650 C CA . ALA A 1 88 ? -9.513 0.087 12.719 1.00 90.12 88 ALA A CA 1
ATOM 651 C C . ALA A 1 88 ? -9.396 -1.404 12.364 1.00 90.12 88 ALA A C 1
ATOM 653 O O . ALA A 1 88 ? -10.403 -2.029 12.030 1.00 90.12 88 ALA A O 1
ATOM 654 N N . ILE A 1 89 ? -8.192 -1.985 12.472 1.00 91.69 89 ILE A N 1
ATOM 655 C CA . ILE A 1 89 ? -7.983 -3.431 12.286 1.00 91.69 89 ILE A CA 1
ATOM 656 C C . ILE A 1 89 ? -8.771 -4.201 13.345 1.00 91.69 89 ILE A C 1
ATOM 658 O O . ILE A 1 89 ? -9.509 -5.123 13.010 1.00 91.69 89 ILE A O 1
ATOM 662 N N . GLU A 1 90 ? -8.634 -3.812 14.612 1.00 92.62 90 GLU A N 1
ATOM 663 C CA . GLU A 1 90 ? -9.312 -4.461 15.737 1.00 92.62 90 GLU A CA 1
ATOM 664 C C . GLU A 1 90 ? -10.834 -4.352 15.616 1.00 92.62 90 GLU A C 1
ATOM 666 O O . GLU A 1 90 ? -11.527 -5.362 15.706 1.00 92.62 90 GLU A O 1
ATOM 671 N N . ALA A 1 91 ? -11.356 -3.165 15.298 1.00 91.75 91 ALA A N 1
ATOM 672 C CA . ALA A 1 91 ? -12.789 -2.964 15.104 1.00 91.75 91 ALA A CA 1
ATOM 673 C C . ALA A 1 91 ? -13.350 -3.820 13.952 1.00 91.75 91 ALA A C 1
ATOM 675 O O . ALA A 1 91 ? -14.423 -4.415 14.074 1.00 91.75 91 ALA A O 1
ATOM 676 N N . ALA A 1 92 ? -12.630 -3.904 12.827 1.00 93.19 92 ALA A N 1
ATOM 677 C CA . ALA A 1 92 ? -13.026 -4.737 11.694 1.00 93.19 92 ALA A CA 1
ATOM 678 C C . ALA A 1 92 ? -12.981 -6.237 12.036 1.00 93.19 92 ALA A C 1
ATOM 680 O O . ALA A 1 92 ? -13.903 -6.976 11.692 1.00 93.19 92 ALA A O 1
ATOM 681 N N . GLU A 1 93 ? -11.939 -6.676 12.742 1.00 94.56 93 GLU A N 1
ATOM 682 C CA . GLU A 1 93 ? -11.773 -8.053 13.211 1.00 94.56 93 GLU A CA 1
ATOM 683 C C . GLU A 1 93 ? -12.908 -8.458 14.161 1.00 94.56 93 GLU A C 1
ATOM 685 O O . GLU A 1 93 ? -13.537 -9.496 13.958 1.00 94.56 93 GLU A O 1
ATOM 690 N N . GLU A 1 94 ? -13.228 -7.626 15.155 1.00 92.56 94 GLU A N 1
ATOM 691 C CA . GLU A 1 94 ? -14.330 -7.871 16.092 1.00 92.56 94 GLU A CA 1
ATOM 692 C C . GLU A 1 94 ? -15.667 -8.034 15.365 1.00 92.56 94 GLU A C 1
ATOM 694 O O . GLU A 1 94 ? -16.426 -8.966 15.649 1.00 92.56 94 GLU A O 1
ATOM 699 N N . PHE A 1 95 ? -15.938 -7.170 14.384 1.00 93.50 95 PHE A N 1
ATOM 700 C CA . PHE A 1 95 ? -17.150 -7.257 13.575 1.00 93.50 95 PHE A CA 1
ATOM 701 C C . PHE A 1 95 ? -17.212 -8.561 12.7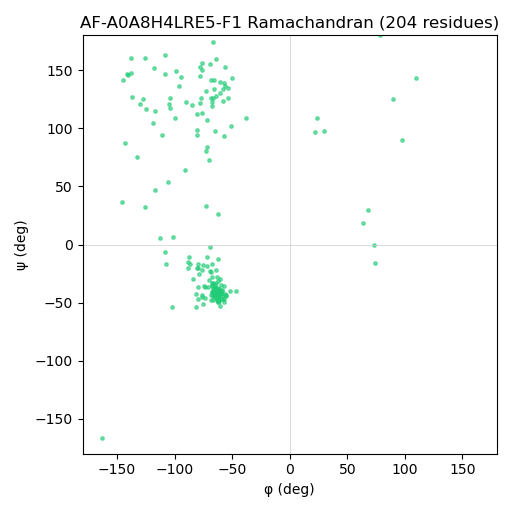66 1.00 93.50 95 PHE A C 1
ATOM 703 O O . PHE A 1 95 ? -18.255 -9.217 12.736 1.00 93.50 95 PHE A O 1
ATOM 710 N N . LEU A 1 96 ? -16.107 -8.971 12.137 1.00 93.56 96 LEU A N 1
ATOM 711 C CA . LEU A 1 96 ? -16.046 -10.213 11.362 1.00 93.56 96 LEU A CA 1
ATOM 712 C C . LEU A 1 96 ? -16.189 -11.456 12.253 1.00 93.56 96 LEU A C 1
ATOM 714 O O . LEU A 1 96 ? -16.867 -12.415 11.876 1.00 93.56 96 LEU A O 1
ATOM 718 N N . GLN A 1 97 ? -15.600 -11.442 13.451 1.00 93.88 97 GLN A N 1
ATOM 719 C CA . GLN A 1 97 ? -15.746 -12.523 14.427 1.00 93.88 97 GLN A CA 1
ATOM 720 C C . GLN A 1 97 ? -17.190 -12.628 14.930 1.00 93.88 97 GLN A C 1
ATOM 722 O O . GLN A 1 97 ? -17.720 -13.734 15.053 1.00 93.88 97 GLN A O 1
ATOM 727 N N . LEU A 1 98 ? -17.850 -11.494 15.183 1.00 92.50 98 LEU A N 1
ATOM 728 C CA . LEU A 1 98 ? -19.261 -11.461 15.568 1.00 92.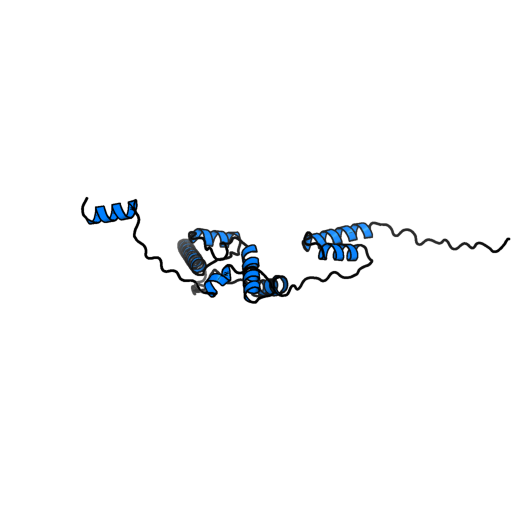50 98 LEU A CA 1
ATOM 729 C C . LEU A 1 98 ? -20.150 -12.015 14.448 1.00 92.50 98 LEU A C 1
ATOM 731 O O . LEU A 1 98 ? -20.926 -12.936 14.692 1.00 92.50 98 LEU A O 1
ATOM 735 N N . LYS A 1 99 ? -19.946 -11.561 13.206 1.00 92.31 99 LYS A N 1
ATOM 736 C CA . LYS A 1 99 ? -20.656 -12.074 12.025 1.00 92.31 99 LYS A CA 1
ATOM 737 C C . LYS A 1 99 ? -20.496 -13.593 11.872 1.00 92.31 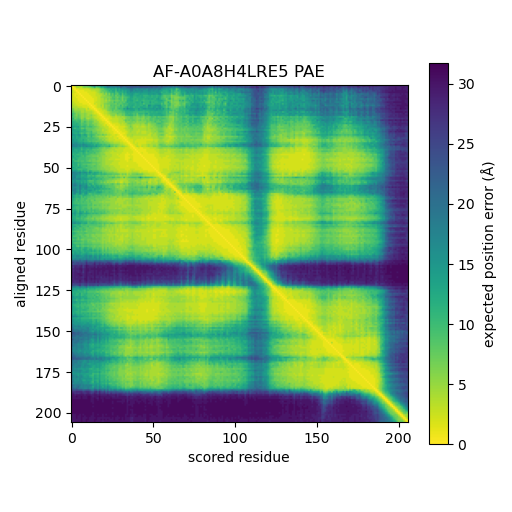99 LYS A C 1
ATOM 739 O O . LYS A 1 99 ? -21.480 -14.299 11.665 1.00 92.31 99 LYS A O 1
ATOM 744 N N . ARG A 1 100 ? -19.279 -14.122 12.048 1.00 91.38 100 ARG A N 1
ATOM 745 C CA . ARG A 1 100 ? -19.001 -15.569 12.007 1.00 91.38 100 ARG A CA 1
ATOM 746 C 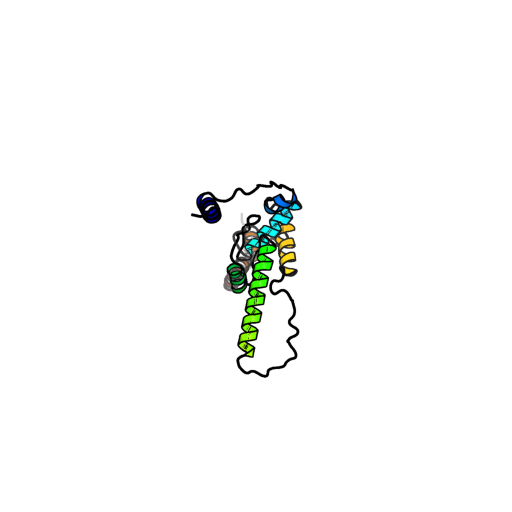C . ARG A 1 100 ? -19.764 -16.340 13.090 1.00 91.38 100 ARG A C 1
ATOM 748 O O . ARG A 1 100 ? -20.272 -17.427 12.816 1.00 91.38 100 ARG A O 1
ATOM 755 N N . ARG A 1 101 ? -19.828 -15.809 14.316 1.00 90.56 101 ARG A N 1
ATOM 756 C CA . ARG A 1 101 ? -20.567 -16.431 15.430 1.00 90.56 101 ARG A CA 1
ATOM 757 C C . ARG A 1 101 ? -22.068 -16.461 15.154 1.00 90.56 101 ARG A C 1
ATOM 759 O O . ARG A 1 101 ? -22.685 -17.504 15.356 1.00 90.56 101 ARG A O 1
ATOM 766 N N . ASP A 1 102 ? -22.623 -15.365 14.645 1.00 90.12 102 ASP A N 1
ATOM 767 C CA . ASP A 1 102 ? -24.043 -15.270 14.296 1.00 90.12 102 ASP A CA 1
ATOM 768 C C . ASP A 1 102 ? -24.413 -16.251 13.173 1.00 90.12 102 ASP A C 1
ATOM 770 O O . ASP A 1 102 ? -25.410 -16.969 13.270 1.00 90.12 102 ASP A O 1
ATOM 774 N N . GLU A 1 103 ? -23.574 -16.364 12.139 1.00 88.88 103 GLU A N 1
ATOM 775 C CA . GLU A 1 103 ? -23.760 -17.330 11.049 1.00 88.88 103 GLU A CA 1
ATOM 776 C C . GLU A 1 103 ? -23.662 -18.787 11.529 1.00 88.88 103 GLU A C 1
ATOM 778 O O . GLU A 1 103 ? -24.427 -19.644 11.079 1.00 88.88 103 GLU A O 1
ATOM 783 N N . ALA A 1 104 ? -22.746 -19.088 12.454 1.00 86.38 104 ALA A N 1
ATOM 784 C CA . ALA A 1 104 ? -22.623 -20.419 13.046 1.00 86.38 104 ALA A CA 1
ATOM 785 C C . ALA A 1 104 ? -23.840 -20.774 13.918 1.00 86.38 104 ALA A C 1
ATOM 787 O O . ALA A 1 104 ? -24.347 -21.895 13.844 1.00 86.38 104 ALA A O 1
ATOM 788 N N . ALA A 1 105 ? -24.344 -19.817 14.703 1.00 86.56 105 ALA A N 1
ATOM 789 C CA . ALA A 1 105 ? -25.545 -19.991 15.513 1.00 86.56 105 ALA A CA 1
ATOM 790 C C . ALA A 1 105 ? -26.800 -20.195 14.646 1.00 86.56 105 ALA A C 1
ATOM 792 O O . ALA A 1 105 ? -27.623 -21.057 14.956 1.00 86.56 105 ALA A O 1
ATOM 793 N N . ALA A 1 106 ? -26.919 -19.464 13.532 1.00 84.62 106 ALA A N 1
ATOM 794 C CA . ALA A 1 106 ? -28.007 -19.636 12.572 1.00 84.62 106 ALA A CA 1
ATOM 795 C C . ALA A 1 106 ? -27.993 -21.036 11.929 1.00 84.62 106 ALA A C 1
ATOM 797 O O . ALA A 1 106 ? -29.026 -21.700 11.886 1.00 84.62 106 ALA A O 1
ATOM 798 N N . LYS A 1 107 ? -26.817 -21.531 11.514 1.00 79.69 107 LYS A N 1
ATOM 799 C CA . LYS A 1 107 ? -26.662 -22.877 10.928 1.00 79.69 107 LYS A CA 1
ATOM 800 C C . LYS A 1 107 ? -26.924 -24.008 11.928 1.00 79.69 107 LYS A C 1
ATOM 802 O O . LYS A 1 107 ? -27.464 -25.042 11.552 1.00 79.69 107 LYS A O 1
ATOM 807 N N . ALA A 1 108 ? -26.599 -23.818 13.207 1.00 71.44 108 ALA A N 1
ATOM 808 C CA . ALA A 1 108 ? -26.881 -24.803 14.254 1.00 71.44 108 ALA A CA 1
ATOM 809 C C . ALA A 1 108 ? -28.386 -24.947 14.576 1.00 71.44 108 ALA A C 1
ATOM 811 O O . ALA A 1 108 ? -28.810 -25.991 15.075 1.00 71.44 108 ALA A O 1
ATOM 812 N N . GLY A 1 109 ? -29.201 -23.926 14.282 1.00 61.72 109 GLY A N 1
ATOM 813 C CA . GLY A 1 109 ? -30.662 -23.967 14.421 1.00 61.72 109 GLY A CA 1
ATOM 814 C C . GLY A 1 109 ? -31.380 -24.766 13.324 1.00 61.72 109 GLY A C 1
ATOM 815 O O . GLY A 1 109 ? -32.512 -25.202 13.529 1.00 61.72 109 GLY A O 1
ATOM 816 N N . GLU A 1 110 ? -30.712 -25.020 12.195 1.00 57.69 110 GLU A N 1
ATOM 817 C CA . GLU A 1 110 ? -31.237 -25.726 11.019 1.00 57.69 110 GLU A CA 1
ATOM 818 C C . GLU A 1 110 ? -30.661 -27.155 10.895 1.00 57.69 110 GLU A C 1
ATOM 820 O O . GLU A 1 110 ? -30.134 -27.561 9.871 1.00 57.69 110 GLU A O 1
ATOM 825 N N . GLY A 1 111 ? -30.770 -27.966 11.950 1.00 51.53 111 GLY A N 1
ATOM 826 C CA . GLY A 1 111 ? -30.949 -29.421 11.809 1.00 51.53 111 GLY A CA 1
ATOM 827 C C . GLY A 1 111 ? -29.864 -30.299 11.153 1.00 51.53 111 GLY A C 1
ATOM 828 O O . GLY A 1 111 ? -30.196 -31.434 10.809 1.00 51.53 111 GLY A O 1
ATOM 829 N N . GLU A 1 112 ? -28.599 -29.892 11.020 1.00 41.91 112 GLU A N 1
ATOM 830 C CA . GLU A 1 112 ? -27.535 -30.787 10.526 1.00 41.91 112 GLU A CA 1
ATOM 831 C C . GLU A 1 112 ? -26.671 -31.375 11.659 1.00 41.91 112 GLU A C 1
ATOM 833 O O . GLU A 1 112 ? -25.840 -30.711 12.277 1.00 41.91 112 GLU A O 1
ATOM 838 N N . LYS A 1 113 ? -26.842 -32.682 11.914 1.00 48.25 113 LYS A N 1
ATOM 839 C CA . LYS A 1 113 ? -25.879 -33.515 12.654 1.00 48.25 113 LYS A CA 1
ATOM 840 C C . LYS A 1 113 ? -24.655 -33.768 11.763 1.00 48.25 113 LYS A C 1
ATOM 842 O O . LYS A 1 113 ? -24.548 -34.828 11.152 1.00 48.25 113 LYS A O 1
ATOM 847 N N . GLY A 1 114 ? -23.757 -32.792 11.693 1.00 38.09 114 GLY A N 1
ATOM 848 C CA . GLY A 1 114 ? -22.457 -32.888 11.032 1.00 38.09 114 GLY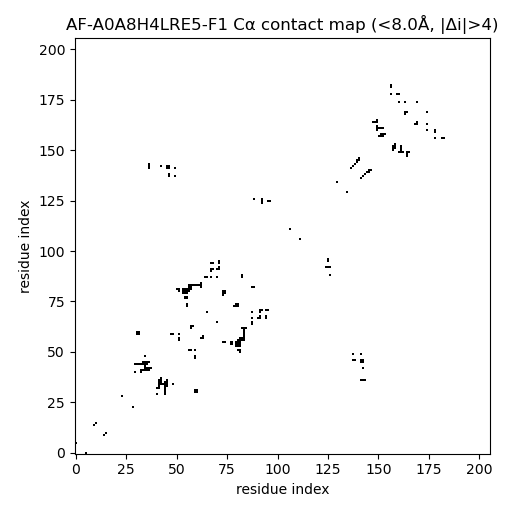 A CA 1
ATOM 849 C C . GLY A 1 114 ? -21.324 -32.716 12.042 1.00 38.09 114 GLY A C 1
ATOM 850 O O . GLY A 1 114 ? -21.210 -31.673 12.668 1.00 38.09 114 GLY A O 1
ATOM 851 N N . ASP A 1 115 ? -20.552 -33.786 12.221 1.00 35.72 115 ASP A N 1
ATOM 852 C CA . ASP A 1 115 ? -19.235 -33.905 12.862 1.00 35.72 115 ASP A CA 1
ATOM 853 C C . ASP A 1 115 ? -18.798 -32.815 13.874 1.00 35.72 115 ASP A C 1
ATOM 855 O O . ASP A 1 115 ? -18.213 -31.782 13.543 1.00 35.72 115 ASP A O 1
ATOM 859 N N . ALA A 1 116 ? -19.000 -33.117 15.158 1.00 40.34 116 ALA A N 1
ATOM 860 C CA . ALA A 1 116 ? -18.578 -32.327 16.315 1.00 40.34 116 ALA A CA 1
ATOM 861 C C . ALA A 1 116 ? -17.052 -32.369 16.578 1.00 40.34 116 ALA A C 1
ATOM 863 O O . ALA A 1 116 ? -16.622 -32.332 17.730 1.00 40.34 116 ALA A O 1
ATOM 864 N N . SER A 1 117 ? -16.228 -32.458 15.527 1.00 36.38 117 SER A N 1
ATOM 865 C CA . SER A 1 117 ? -14.761 -32.497 15.619 1.00 36.38 117 SER A CA 1
ATOM 866 C C . SER A 1 117 ? -14.057 -31.257 15.040 1.00 36.38 117 SER A C 1
ATOM 868 O O . SER A 1 117 ? -12.828 -31.215 15.019 1.00 36.38 117 SER A O 1
ATOM 870 N N . SER A 1 118 ? -14.790 -30.222 14.610 1.00 39.66 118 SER A N 1
ATOM 871 C CA . SER A 1 118 ? -14.204 -28.957 14.118 1.00 39.66 118 SER A CA 1
ATOM 872 C C . SER A 1 118 ? -14.735 -27.714 14.848 1.00 39.66 118 SER A C 1
ATOM 874 O O . SER A 1 118 ? -14.861 -26.638 14.279 1.00 39.66 118 SER A O 1
ATOM 876 N N . VAL A 1 119 ? -15.062 -27.850 16.137 1.00 44.09 119 VAL A N 1
ATOM 877 C CA . VAL A 1 119 ? -15.421 -26.715 17.011 1.00 44.09 119 VAL A CA 1
ATOM 878 C C . VAL A 1 119 ? -14.400 -26.588 18.141 1.00 44.09 119 VAL A C 1
ATOM 880 O O . VAL A 1 119 ? -14.732 -26.431 19.308 1.00 44.09 119 VAL A O 1
ATOM 883 N N . ASN A 1 120 ? -13.117 -26.645 17.791 1.00 42.06 120 ASN A N 1
ATOM 884 C CA . ASN A 1 120 ? -12.171 -25.784 18.484 1.00 42.06 120 ASN A CA 1
ATOM 885 C C . ASN A 1 120 ? -12.335 -24.431 17.807 1.00 42.06 120 ASN A C 1
ATOM 887 O O . ASN A 1 120 ? -11.785 -24.222 16.730 1.00 42.06 120 ASN A O 1
ATOM 891 N N . GLY A 1 121 ? -13.179 -23.571 18.383 1.00 46.66 121 GLY A N 1
ATOM 892 C CA . GLY A 1 121 ? -13.288 -22.180 17.970 1.00 46.66 121 GLY A CA 1
ATOM 893 C C . GLY A 1 121 ? -11.913 -21.556 18.106 1.00 46.66 121 GLY A C 1
ATOM 894 O O . GLY A 1 121 ? -11.517 -21.168 19.202 1.00 46.66 121 GLY A O 1
ATOM 895 N N . SER A 1 122 ? -11.143 -21.553 17.024 1.00 51.38 122 SER A N 1
ATOM 896 C CA . SER A 1 122 ? -9.851 -20.914 17.052 1.00 51.38 122 SER A CA 1
ATOM 897 C C . SER A 1 122 ? -10.132 -19.422 17.195 1.00 51.38 122 SER A C 1
ATOM 899 O O . SER A 1 122 ? -10.833 -18.818 16.383 1.00 51.38 122 SER A O 1
ATOM 901 N N . GLU A 1 123 ? -9.578 -18.816 18.244 1.00 61.97 123 GLU A N 1
ATOM 902 C CA . GLU A 1 123 ? -9.394 -17.364 18.397 1.00 61.97 123 GLU A CA 1
ATOM 903 C C . GLU A 1 123 ? -8.453 -16.803 17.309 1.00 61.97 123 GLU A C 1
ATOM 905 O O . GLU A 1 123 ? -7.733 -15.825 17.498 1.00 61.97 123 GLU A O 1
ATOM 910 N N . GLU A 1 124 ? -8.387 -17.476 16.166 1.00 82.00 124 GLU A N 1
ATOM 911 C CA . GLU A 1 124 ? -7.494 -17.179 15.080 1.00 82.00 124 GLU A CA 1
ATOM 912 C C . GLU A 1 124 ? -8.048 -15.973 14.340 1.00 82.00 124 GLU A C 1
ATOM 914 O O . GLU A 1 124 ? -9.225 -15.930 13.949 1.00 82.00 124 GLU A O 1
ATOM 919 N N . ARG A 1 125 ? -7.179 -14.970 14.201 1.00 89.12 125 ARG A N 1
ATOM 920 C CA . ARG A 1 125 ? -7.518 -13.728 13.525 1.00 89.12 125 ARG A CA 1
ATOM 921 C C . ARG A 1 125 ? -7.973 -14.017 12.101 1.00 89.12 125 ARG A C 1
ATOM 923 O O . ARG A 1 125 ? -7.338 -14.781 11.372 1.00 89.12 125 ARG A O 1
ATOM 930 N N . ILE A 1 126 ? -9.070 -13.382 11.713 1.00 91.62 126 ILE A N 1
ATOM 931 C CA . ILE A 1 126 ? -9.601 -13.415 10.351 1.00 91.62 126 ILE A CA 1
ATOM 932 C C . ILE A 1 126 ? -8.711 -12.556 9.460 1.00 91.62 126 ILE A C 1
ATOM 934 O O . ILE A 1 126 ? -8.311 -12.980 8.378 1.00 91.62 126 ILE A O 1
ATOM 938 N N . ILE A 1 127 ? -8.371 -11.363 9.942 1.00 92.81 127 ILE A N 1
ATOM 939 C CA . ILE A 1 127 ? -7.496 -10.422 9.263 1.00 92.81 127 ILE A CA 1
ATOM 940 C C . ILE A 1 127 ? -6.047 -10.841 9.502 1.00 92.81 127 ILE A C 1
ATOM 942 O O . ILE A 1 127 ? -5.517 -10.753 10.614 1.00 92.81 127 ILE A O 1
ATOM 946 N N . GLN A 1 128 ? -5.399 -11.275 8.426 1.00 93.31 128 GLN A N 1
ATOM 947 C CA . GLN A 1 128 ? -3.987 -11.634 8.412 1.00 93.31 128 GLN A CA 1
ATOM 948 C C . GLN A 1 128 ? -3.145 -10.481 7.850 1.00 93.31 128 GLN A C 1
ATOM 950 O O . GLN A 1 128 ? -3.624 -9.715 7.007 1.00 93.31 128 GLN A O 1
ATOM 955 N N . PRO A 1 129 ? -1.888 -10.321 8.303 1.00 92.19 129 PRO A N 1
ATOM 956 C CA . PRO A 1 129 ? -0.976 -9.364 7.692 1.00 92.19 129 PRO A CA 1
ATOM 957 C C . PRO A 1 129 ? -0.671 -9.765 6.243 1.00 92.19 129 PRO A C 1
ATOM 959 O O . PRO A 1 129 ? -0.786 -10.931 5.877 1.00 92.19 129 PRO A O 1
ATOM 962 N N . ALA A 1 130 ? -0.213 -8.805 5.435 1.00 90.31 130 ALA A N 1
ATOM 963 C CA . ALA A 1 130 ? 0.199 -9.076 4.059 1.00 90.31 130 ALA A CA 1
ATOM 964 C C . ALA A 1 130 ? 1.236 -10.209 3.997 1.00 90.31 130 ALA A C 1
ATOM 966 O O . ALA A 1 130 ? 2.204 -10.198 4.765 1.00 90.31 130 ALA A O 1
ATOM 967 N N . ASP A 1 131 ? 1.047 -11.143 3.066 1.00 93.00 131 ASP A N 1
ATOM 968 C CA . ASP A 1 131 ? 1.912 -12.308 2.892 1.00 93.00 131 ASP A CA 1
ATOM 969 C C . ASP A 1 131 ? 3.381 -11.931 2.673 1.00 93.00 131 ASP A C 1
ATOM 971 O O . ASP A 1 131 ? 3.718 -10.883 2.116 1.00 93.00 131 ASP A O 1
ATOM 975 N N . GLU A 1 132 ? 4.283 -12.835 3.061 1.00 94.25 132 GLU A N 1
ATOM 976 C CA . GLU A 1 132 ? 5.728 -12.644 2.893 1.00 94.25 132 GLU A CA 1
ATOM 977 C C . GLU A 1 132 ? 6.120 -12.408 1.428 1.00 94.25 132 GLU A C 1
ATOM 979 O O . GLU A 1 132 ? 6.990 -11.591 1.145 1.00 94.25 132 GLU A O 1
ATOM 984 N N . THR A 1 133 ? 5.436 -13.057 0.487 1.00 94.25 133 THR A N 1
ATOM 985 C CA . THR A 1 133 ? 5.656 -12.864 -0.953 1.00 94.25 133 THR A CA 1
ATOM 986 C C . THR A 1 133 ? 5.344 -11.434 -1.388 1.00 94.25 133 THR A C 1
ATOM 988 O O . THR A 1 133 ? 6.121 -10.833 -2.128 1.00 94.25 133 THR A O 1
ATOM 991 N N . VAL A 1 134 ? 4.250 -10.852 -0.891 1.00 92.75 134 VAL A N 1
ATOM 992 C CA . VAL A 1 134 ? 3.874 -9.458 -1.162 1.00 92.75 134 VAL A CA 1
ATOM 993 C C . VAL A 1 134 ? 4.918 -8.513 -0.576 1.00 92.75 134 VAL A C 1
ATOM 995 O O . VAL A 1 134 ? 5.395 -7.613 -1.269 1.00 92.75 134 VAL A O 1
ATOM 998 N N . ARG A 1 135 ? 5.329 -8.752 0.676 1.00 93.38 135 ARG A N 1
ATOM 999 C CA . ARG A 1 135 ? 6.375 -7.960 1.339 1.00 93.38 135 ARG A CA 1
ATOM 1000 C C . ARG A 1 135 ? 7.680 -7.980 0.544 1.00 93.38 135 ARG A C 1
ATOM 1002 O O . ARG A 1 135 ? 8.251 -6.921 0.294 1.00 93.38 135 ARG A O 1
ATOM 1009 N N . GLN A 1 136 ? 8.116 -9.156 0.098 1.00 95.06 136 GLN A N 1
ATOM 1010 C CA . GLN A 1 136 ? 9.329 -9.314 -0.706 1.00 95.06 136 GLN A CA 1
ATOM 1011 C C . GLN A 1 136 ? 9.229 -8.590 -2.046 1.00 95.06 136 GLN A C 1
ATOM 1013 O O . GLN A 1 136 ? 10.146 -7.858 -2.401 1.00 95.06 136 GLN A O 1
ATOM 1018 N N . VAL A 1 137 ? 8.101 -8.704 -2.752 1.00 94.38 137 VAL A N 1
ATOM 1019 C CA . VAL A 1 137 ? 7.896 -8.003 -4.029 1.00 94.38 137 VAL A CA 1
ATOM 1020 C C . VAL A 1 137 ? 7.988 -6.486 -3.857 1.00 94.38 137 VAL A C 1
ATOM 1022 O O . VAL A 1 137 ? 8.625 -5.822 -4.675 1.00 94.38 137 VAL A O 1
ATOM 1025 N N . ILE A 1 138 ? 7.407 -5.926 -2.793 1.00 93.19 138 ILE A N 1
ATOM 1026 C CA . ILE A 1 138 ? 7.499 -4.487 -2.503 1.00 93.19 138 ILE A CA 1
ATOM 1027 C C . ILE A 1 138 ? 8.947 -4.089 -2.209 1.00 93.19 138 ILE A C 1
ATOM 1029 O O . ILE A 1 138 ? 9.430 -3.090 -2.742 1.00 93.19 138 ILE A O 1
ATOM 1033 N N . VAL A 1 139 ? 9.659 -4.874 -1.400 1.00 94.38 139 VAL A N 1
ATOM 1034 C CA . VAL A 1 139 ? 11.069 -4.609 -1.088 1.00 94.38 139 VAL A CA 1
ATOM 1035 C C . VAL A 1 139 ? 11.929 -4.677 -2.351 1.00 94.38 139 VAL A C 1
ATOM 1037 O O . VAL A 1 139 ? 12.689 -3.752 -2.622 1.00 94.38 139 VAL A O 1
ATOM 1040 N N . ASP A 1 140 ? 11.780 -5.711 -3.168 1.00 94.38 140 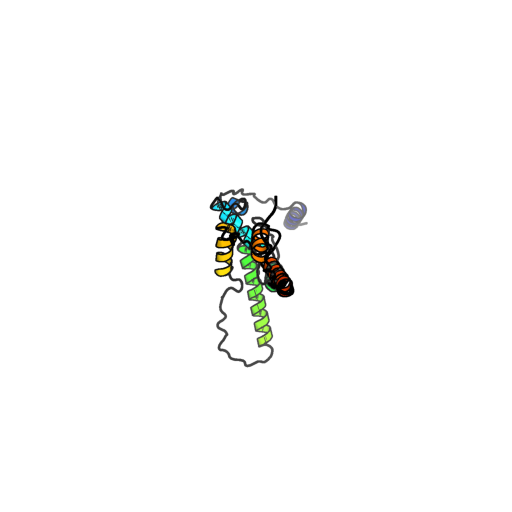ASP A N 1
ATOM 1041 C CA . ASP A 1 140 ? 12.581 -5.883 -4.376 1.00 94.38 140 ASP A CA 1
ATOM 1042 C C . ASP A 1 140 ? 12.292 -4.803 -5.418 1.00 94.38 140 ASP A C 1
ATOM 1044 O O . ASP A 1 140 ? 13.212 -4.200 -5.970 1.00 94.38 140 ASP A O 1
ATOM 1048 N N . LYS A 1 141 ? 11.015 -4.537 -5.700 1.00 92.00 141 LYS A N 1
ATOM 1049 C CA . LYS A 1 141 ? 10.624 -3.614 -6.770 1.00 92.00 141 LYS A CA 1
ATOM 1050 C C . LYS A 1 141 ? 10.695 -2.161 -6.326 1.00 92.00 141 LYS A C 1
ATOM 1052 O O . LYS A 1 141 ? 11.349 -1.365 -6.986 1.00 92.00 141 LYS A O 1
ATOM 1057 N N . ALA A 1 142 ? 10.041 -1.811 -5.224 1.00 91.50 142 ALA A N 1
ATOM 1058 C CA . ALA A 1 142 ? 9.869 -0.414 -4.838 1.00 91.50 142 ALA A CA 1
ATOM 1059 C C . ALA A 1 142 ? 11.075 0.149 -4.075 1.00 91.50 142 ALA A C 1
ATOM 1061 O O . ALA A 1 142 ? 11.340 1.347 -4.145 1.00 91.50 142 ALA A O 1
ATOM 1062 N N . ILE A 1 143 ? 11.806 -0.699 -3.341 1.00 92.69 143 ILE A N 1
ATOM 1063 C CA . ILE A 1 143 ? 12.931 -0.261 -2.507 1.00 92.69 143 ILE A CA 1
ATOM 1064 C C . ILE A 1 143 ? 14.277 -0.558 -3.172 1.00 92.69 143 ILE A C 1
ATOM 1066 O O . ILE A 1 143 ? 15.099 0.347 -3.307 1.00 92.69 143 ILE A O 1
ATOM 1070 N N . ALA A 1 144 ? 14.521 -1.809 -3.566 1.00 92.69 144 ALA A N 1
ATOM 1071 C CA . ALA A 1 144 ? 15.791 -2.219 -4.163 1.00 92.69 144 ALA A CA 1
ATOM 1072 C C . ALA A 1 144 ? 15.899 -1.848 -5.651 1.00 92.69 144 ALA A C 1
ATOM 1074 O O . ALA A 1 144 ? 17.001 -1.826 -6.197 1.00 92.69 144 ALA A O 1
ATOM 1075 N N . GLY A 1 145 ? 14.776 -1.534 -6.309 1.00 90.25 145 GLY A N 1
ATOM 1076 C CA . GLY A 1 145 ? 14.753 -1.174 -7.726 1.00 90.25 145 GLY A CA 1
ATOM 1077 C C . GLY A 1 145 ? 15.108 -2.348 -8.643 1.00 90.25 145 GLY A C 1
ATOM 1078 O O . GLY A 1 145 ? 15.685 -2.152 -9.713 1.00 90.25 145 GLY A O 1
ATOM 1079 N N . HIS A 1 146 ? 14.807 -3.582 -8.232 1.00 91.38 146 HIS A N 1
ATOM 1080 C CA . HIS A 1 146 ? 15.055 -4.787 -9.019 1.00 91.38 146 HIS A CA 1
ATOM 1081 C C . HIS A 1 146 ? 14.083 -4.878 -10.204 1.00 91.38 146 HIS A C 1
ATOM 1083 O O . HIS A 1 146 ? 13.057 -5.562 -10.159 1.00 91.38 146 HIS A O 1
ATOM 1089 N N . HIS A 1 147 ? 14.417 -4.212 -11.305 1.00 87.81 147 HIS A N 1
ATOM 1090 C CA . HIS A 1 147 ? 13.670 -4.262 -12.563 1.00 87.81 147 HIS A CA 1
ATOM 1091 C C . HIS A 1 147 ? 14.426 -5.043 -13.640 1.00 87.81 147 HIS A C 1
ATOM 1093 O O . HIS A 1 147 ? 15.627 -5.293 -13.534 1.00 87.81 147 HIS A O 1
ATOM 1099 N N . GLU A 1 148 ? 13.710 -5.455 -14.685 1.00 88.81 148 GLU A N 1
ATOM 1100 C CA . GLU A 1 148 ? 14.345 -6.066 -15.848 1.00 88.81 148 GLU A CA 1
ATOM 1101 C C . GLU A 1 148 ? 15.182 -5.010 -16.580 1.00 88.81 148 GLU A C 1
ATOM 1103 O O . GLU A 1 148 ? 14.662 -3.991 -17.035 1.00 88.81 148 GLU A O 1
ATOM 1108 N N . ALA A 1 149 ? 16.490 -5.250 -16.684 1.00 87.75 149 ALA A N 1
ATOM 1109 C CA . ALA A 1 149 ? 17.389 -4.344 -17.381 1.00 87.75 149 ALA A CA 1
ATOM 1110 C C . ALA A 1 149 ? 17.175 -4.440 -18.905 1.00 87.75 149 ALA A C 1
ATOM 1112 O O . ALA A 1 149 ? 17.198 -5.549 -19.450 1.00 87.75 149 ALA A O 1
ATOM 1113 N N . PRO A 1 150 ? 17.040 -3.307 -19.622 1.00 87.88 150 PRO A N 1
ATOM 1114 C CA . PRO A 1 150 ? 17.006 -3.306 -21.078 1.00 87.88 150 PRO A CA 1
ATOM 1115 C C . PRO A 1 150 ? 18.280 -3.937 -21.649 1.00 87.88 150 PRO A C 1
ATOM 1117 O O . PRO A 1 150 ? 19.390 -3.476 -21.376 1.00 87.88 150 PRO A O 1
ATOM 1120 N N . GLN A 1 151 ? 18.124 -4.976 -22.466 1.00 89.62 151 GLN A N 1
ATOM 1121 C CA . GLN A 1 151 ? 19.240 -5.615 -23.158 1.00 89.62 151 GLN A CA 1
ATOM 1122 C C . GLN A 1 151 ? 19.401 -5.038 -24.562 1.00 89.62 151 GLN A C 1
ATOM 1124 O O . GLN A 1 151 ? 18.423 -4.707 -25.235 1.00 89.62 151 GLN A O 1
ATOM 1129 N N . TYR A 1 152 ? 20.650 -4.920 -25.012 1.00 90.19 152 TYR A N 1
ATOM 1130 C CA . TYR A 1 152 ? 20.924 -4.577 -26.400 1.00 90.19 152 TYR A CA 1
ATOM 1131 C C . TYR A 1 152 ? 20.507 -5.737 -27.305 1.00 90.19 152 TYR A C 1
ATOM 1133 O O . TYR A 1 152 ? 20.958 -6.866 -27.121 1.00 90.19 152 TYR A O 1
ATOM 1141 N N . ALA A 1 153 ? 19.680 -5.438 -28.300 1.00 90.50 153 ALA A N 1
ATOM 1142 C CA . ALA A 1 153 ? 19.201 -6.405 -29.271 1.00 90.50 153 ALA A CA 1
ATOM 1143 C C . ALA A 1 153 ? 19.128 -5.772 -30.661 1.00 90.50 153 ALA A C 1
ATOM 1145 O O . ALA A 1 153 ? 18.850 -4.580 -30.813 1.00 90.50 153 ALA A O 1
ATOM 1146 N N . THR A 1 154 ? 19.391 -6.589 -31.677 1.00 90.38 154 THR A N 1
ATOM 1147 C CA . THR A 1 154 ? 19.346 -6.192 -33.091 1.00 90.38 154 THR A CA 1
ATOM 1148 C C . THR A 1 154 ? 18.142 -6.777 -33.819 1.00 90.38 154 THR A C 1
ATOM 1150 O O . THR A 1 154 ? 17.781 -6.290 -34.890 1.00 90.38 154 THR A O 1
ATOM 1153 N N . ASP A 1 155 ? 17.500 -7.801 -33.253 1.00 91.25 155 ASP A N 1
ATOM 1154 C CA . ASP A 1 155 ? 16.250 -8.325 -33.773 1.00 91.25 155 ASP A CA 1
ATOM 1155 C C . ASP A 1 155 ? 15.074 -7.395 -33.404 1.00 91.25 155 ASP A C 1
ATOM 1157 O O . ASP A 1 155 ? 15.102 -6.728 -32.364 1.00 91.25 155 ASP A O 1
ATOM 1161 N N . PRO A 1 156 ? 14.015 -7.328 -34.231 1.00 90.50 156 PRO A N 1
ATOM 1162 C CA . PRO A 1 156 ? 12.914 -6.393 -34.003 1.00 90.50 156 PRO A CA 1
ATOM 1163 C C . PRO A 1 156 ? 12.180 -6.596 -32.671 1.00 90.50 156 PRO A C 1
ATOM 1165 O O . PRO A 1 156 ? 11.649 -5.631 -32.122 1.00 90.50 156 PRO A O 1
ATOM 1168 N N . VAL A 1 157 ? 12.129 -7.833 -32.159 1.00 91.62 157 VAL A N 1
ATOM 1169 C CA . VAL A 1 157 ? 11.415 -8.165 -30.918 1.00 91.62 157 VAL A CA 1
ATOM 1170 C C . VAL A 1 157 ? 12.215 -7.682 -29.716 1.00 91.62 157 VAL A C 1
ATOM 1172 O O . VAL A 1 157 ? 11.685 -6.928 -28.903 1.00 91.62 157 VAL A O 1
ATOM 1175 N N . GLY A 1 158 ? 13.500 -8.030 -29.643 1.00 90.81 158 GLY A N 1
ATOM 1176 C CA . GLY A 1 158 ? 14.391 -7.561 -28.588 1.00 90.81 158 GLY A CA 1
ATOM 1177 C C . GLY A 1 158 ? 14.552 -6.039 -28.596 1.00 90.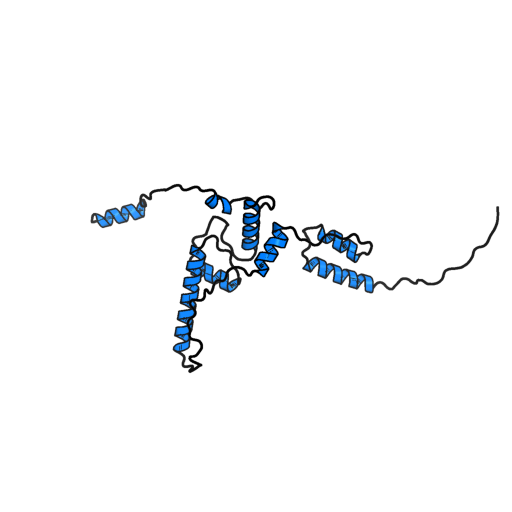81 158 GLY A C 1
ATOM 1178 O O . GLY A 1 158 ? 14.547 -5.415 -27.533 1.00 90.81 158 GLY A O 1
ATOM 1179 N N . LEU A 1 159 ? 14.609 -5.414 -29.782 1.00 92.31 159 LEU A N 1
ATOM 1180 C CA . LEU A 1 159 ? 14.641 -3.957 -29.887 1.00 92.31 159 LEU A CA 1
ATOM 1181 C C . LEU A 1 159 ? 13.377 -3.356 -29.261 1.00 92.31 159 LEU A C 1
ATOM 1183 O O . LEU A 1 159 ? 13.494 -2.520 -28.367 1.00 92.31 159 LEU A O 1
ATOM 1187 N N . ALA A 1 160 ? 12.186 -3.811 -29.663 1.00 91.31 160 ALA A N 1
ATOM 1188 C CA . ALA A 1 160 ? 10.923 -3.324 -29.110 1.00 91.31 160 ALA A CA 1
ATOM 1189 C C . ALA A 1 160 ? 10.822 -3.532 -27.589 1.00 91.31 160 ALA A C 1
ATOM 1191 O O . ALA A 1 160 ? 10.453 -2.599 -26.878 1.00 91.31 160 ALA A O 1
ATOM 1192 N N . ARG A 1 161 ? 11.234 -4.699 -27.073 1.00 91.19 161 ARG A N 1
ATOM 1193 C CA . ARG A 1 161 ? 11.279 -4.967 -25.627 1.00 91.19 161 ARG A CA 1
ATOM 1194 C C . ARG A 1 161 ? 12.168 -3.965 -24.896 1.00 91.19 161 ARG A C 1
ATOM 1196 O O . ARG A 1 161 ? 11.741 -3.370 -23.915 1.00 91.19 161 ARG A O 1
ATOM 1203 N N . SER A 1 162 ? 13.373 -3.702 -25.408 1.00 90.50 162 SER A N 1
ATOM 1204 C CA . SER A 1 162 ? 14.308 -2.737 -24.805 1.00 90.50 162 SER A CA 1
ATOM 1205 C C . SER A 1 162 ? 13.783 -1.292 -24.794 1.00 90.50 162 SER A C 1
ATOM 1207 O O . SER A 1 162 ? 14.177 -0.487 -23.944 1.00 90.50 162 SER A O 1
ATOM 1209 N N . TRP A 1 163 ? 12.914 -0.938 -25.748 1.00 89.94 163 TRP A N 1
ATOM 1210 C CA . TRP A 1 163 ? 12.227 0.353 -25.773 1.00 89.94 163 TRP A CA 1
ATOM 1211 C C . TRP A 1 163 ? 11.090 0.392 -24.757 1.00 89.94 163 TRP A C 1
ATOM 1213 O O . TRP A 1 163 ? 11.003 1.355 -24.002 1.00 89.94 163 TRP A O 1
ATOM 1223 N N . HIS A 1 164 ? 10.272 -0.659 -24.688 1.00 91.69 164 HIS A N 1
ATOM 1224 C CA . HIS A 1 164 ? 9.174 -0.733 -23.727 1.00 91.69 164 HIS A CA 1
ATOM 1225 C C . HIS A 1 164 ? 9.667 -0.804 -22.281 1.00 91.69 164 HIS A C 1
ATOM 1227 O O . HIS A 1 164 ? 9.121 -0.110 -21.442 1.00 91.69 164 HIS A O 1
ATOM 1233 N N . LEU A 1 165 ? 10.748 -1.532 -21.986 1.00 88.50 165 LEU A N 1
ATOM 1234 C CA . LEU A 1 165 ? 11.327 -1.586 -20.635 1.00 88.50 165 LEU A CA 1
ATOM 1235 C C . LEU A 1 165 ? 11.883 -0.237 -20.149 1.00 88.50 165 LEU A C 1
ATOM 1237 O O . LEU A 1 165 ? 12.031 -0.035 -18.949 1.00 88.50 165 LEU A O 1
ATOM 1241 N N . ARG A 1 166 ? 12.206 0.687 -21.063 1.00 86.69 166 ARG A N 1
ATOM 1242 C CA . ARG A 1 166 ? 12.608 2.062 -20.715 1.00 86.69 166 ARG A CA 1
ATOM 1243 C C . ARG A 1 166 ? 11.429 3.014 -20.559 1.00 86.69 166 ARG A C 1
ATOM 1245 O O . ARG A 1 166 ? 11.617 4.105 -20.032 1.00 86.69 166 ARG A O 1
ATOM 1252 N N . ALA A 1 167 ? 10.258 2.641 -21.061 1.00 84.38 167 ALA A N 1
ATOM 1253 C CA . ALA A 1 167 ? 9.069 3.470 -21.033 1.00 84.38 167 ALA A CA 1
ATOM 1254 C C . ALA A 1 167 ? 8.112 2.952 -19.957 1.00 84.38 167 ALA A C 1
ATOM 1256 O O . ALA A 1 167 ? 7.617 1.835 -20.034 1.00 84.38 167 ALA A O 1
ATOM 1257 N N . GLU A 1 168 ? 7.771 3.792 -18.985 1.00 79.88 168 GLU A N 1
ATOM 1258 C CA . GLU A 1 168 ? 6.842 3.427 -17.901 1.00 79.88 168 GLU A CA 1
ATOM 1259 C C . GLU A 1 168 ? 5.386 3.242 -18.373 1.00 79.88 168 GLU A C 1
ATOM 1261 O O . GLU A 1 168 ? 4.504 2.904 -17.591 1.00 79.88 168 GLU A O 1
ATOM 1266 N N . THR A 1 169 ? 5.108 3.460 -19.660 1.00 88.31 169 THR A N 1
ATOM 1267 C CA . THR A 1 169 ? 3.761 3.397 -20.236 1.00 88.31 169 THR A CA 1
ATOM 1268 C C . THR A 1 169 ? 3.275 1.982 -20.531 1.00 88.31 169 THR A C 1
ATOM 1270 O O . THR A 1 169 ? 2.070 1.786 -20.672 1.00 88.31 169 THR A O 1
ATOM 1273 N N . TYR A 1 170 ? 4.174 1.001 -20.648 1.00 87.69 170 TYR A N 1
ATOM 1274 C CA . TYR A 1 170 ? 3.809 -0.380 -20.962 1.00 87.69 170 TYR A CA 1
ATOM 1275 C C . TYR A 1 170 ? 3.889 -1.260 -19.720 1.00 87.69 170 TYR A C 1
ATOM 1277 O O . TYR A 1 170 ? 4.970 -1.498 -19.181 1.00 87.69 170 TYR A O 1
ATOM 1285 N N . ALA A 1 171 ? 2.749 -1.816 -19.306 1.00 88.19 171 ALA A N 1
ATOM 1286 C CA . ALA A 1 171 ? 2.746 -2.851 -18.283 1.00 88.19 171 ALA A CA 1
ATOM 1287 C C . ALA A 1 171 ? 3.376 -4.146 -18.836 1.00 88.19 171 ALA A C 1
ATOM 1289 O O . ALA A 1 171 ? 3.293 -4.402 -20.043 1.00 88.19 171 ALA A O 1
ATOM 1290 N N . PRO A 1 172 ? 3.924 -5.030 -17.980 1.00 87.44 172 PRO A N 1
ATOM 1291 C CA . PRO A 1 172 ? 4.518 -6.295 -18.423 1.00 87.44 172 PRO A CA 1
ATOM 1292 C C . PRO A 1 172 ? 3.588 -7.124 -19.322 1.00 87.44 172 PRO A C 1
ATOM 1294 O O . PRO A 1 172 ? 4.005 -7.652 -20.349 1.00 87.44 172 PRO A O 1
ATOM 1297 N N . THR A 1 173 ? 2.289 -7.155 -19.001 1.00 91.19 173 THR A N 1
ATOM 1298 C CA . THR A 1 173 ? 1.304 -7.888 -19.812 1.00 91.19 173 THR A CA 1
ATOM 1299 C C . THR A 1 173 ? 1.090 -7.287 -21.203 1.00 91.19 173 THR A C 1
ATOM 1301 O O . THR A 1 173 ? 0.750 -8.014 -22.137 1.00 91.19 173 THR A O 1
ATOM 1304 N N . ASP A 1 174 ? 1.293 -5.980 -21.369 1.00 92.62 174 ASP A N 1
ATOM 1305 C CA . ASP A 1 174 ? 1.163 -5.304 -22.659 1.00 92.62 174 ASP A CA 1
ATOM 1306 C C . ASP A 1 174 ? 2.405 -5.521 -23.517 1.00 92.62 174 ASP A C 1
ATOM 1308 O O . ASP A 1 174 ? 2.275 -5.765 -24.719 1.00 92.62 174 ASP A O 1
ATOM 1312 N N . VAL A 1 175 ? 3.588 -5.546 -22.891 1.00 91.38 175 VAL A N 1
ATOM 1313 C CA . VAL A 1 175 ? 4.838 -5.968 -23.540 1.00 91.38 175 VAL A CA 1
ATOM 1314 C C . VAL A 1 175 ? 4.686 -7.384 -24.096 1.00 91.38 175 VAL A C 1
ATOM 1316 O O . VAL A 1 175 ? 4.899 -7.596 -25.289 1.00 91.38 175 VAL A O 1
ATOM 1319 N N . ASP A 1 176 ? 4.200 -8.330 -23.289 1.00 91.50 176 ASP A N 1
ATOM 1320 C CA . ASP A 1 176 ? 4.013 -9.721 -23.717 1.00 91.50 176 ASP A CA 1
ATOM 1321 C C . ASP A 1 176 ? 3.013 -9.857 -24.876 1.00 91.50 176 ASP A C 1
ATOM 1323 O O . ASP A 1 176 ? 3.225 -10.628 -25.818 1.00 91.50 176 ASP A O 1
ATOM 1327 N N . LYS A 1 177 ? 1.893 -9.120 -24.833 1.00 94.31 177 LYS A N 1
ATOM 1328 C CA . LYS A 1 177 ? 0.900 -9.111 -25.924 1.00 94.31 177 LYS A CA 1
ATOM 1329 C C . LYS A 1 177 ? 1.493 -8.531 -27.206 1.00 94.31 177 LYS A C 1
ATOM 1331 O O . LYS A 1 177 ? 1.261 -9.082 -28.287 1.00 94.31 177 LYS A O 1
ATOM 1336 N N . PHE A 1 178 ? 2.248 -7.439 -27.093 1.00 94.06 178 PHE A N 1
ATOM 1337 C CA . PHE A 1 178 ? 2.912 -6.804 -28.222 1.00 94.06 178 PHE A CA 1
ATOM 1338 C C . PHE A 1 178 ? 3.926 -7.752 -28.865 1.00 94.06 178 PHE A C 1
ATOM 1340 O O . PHE A 1 178 ? 3.877 -7.973 -30.076 1.00 94.06 178 PHE A O 1
ATOM 1347 N N . GLU A 1 179 ? 4.792 -8.373 -28.063 1.00 92.75 179 GLU A N 1
ATOM 1348 C CA . GLU A 1 179 ? 5.802 -9.319 -28.539 1.00 92.75 179 GLU A CA 1
ATOM 1349 C C . GLU A 1 179 ? 5.170 -10.513 -29.249 1.00 92.75 179 GLU A C 1
ATOM 1351 O O . GLU A 1 179 ? 5.556 -10.835 -30.375 1.00 92.75 179 GLU A O 1
ATOM 1356 N N . LYS A 1 180 ? 4.131 -11.116 -28.655 1.00 94.38 180 LYS A N 1
ATOM 1357 C CA . LYS A 1 180 ? 3.370 -12.208 -29.284 1.00 94.38 180 LYS A CA 1
ATOM 1358 C C . LYS A 1 180 ? 2.811 -11.793 -30.644 1.00 94.38 180 LYS A C 1
ATOM 1360 O O . LYS A 1 180 ? 2.878 -12.557 -31.613 1.00 94.38 180 LYS A O 1
ATOM 1365 N N . LYS A 1 181 ? 2.268 -10.576 -30.752 1.00 94.88 181 LYS A N 1
ATOM 1366 C CA . LYS A 1 181 ? 1.732 -10.075 -32.021 1.00 94.88 181 LYS A CA 1
ATOM 1367 C C . LYS A 1 181 ? 2.837 -9.824 -33.044 1.00 94.88 181 LYS A C 1
ATOM 1369 O O . LYS A 1 181 ? 2.676 -10.218 -34.199 1.00 94.88 181 LYS A O 1
ATOM 1374 N N . LEU A 1 182 ? 3.946 -9.217 -32.634 1.00 94.00 182 LEU A N 1
ATOM 1375 C CA . LEU A 1 182 ? 5.089 -8.940 -33.498 1.00 94.00 182 LEU A CA 1
ATOM 1376 C C . LEU A 1 182 ? 5.701 -10.239 -34.039 1.00 94.00 182 LEU A C 1
ATOM 1378 O O . LEU A 1 182 ? 5.875 -10.377 -35.248 1.00 94.00 182 LEU A O 1
ATOM 1382 N N . GLN A 1 183 ? 5.918 -11.236 -33.180 1.00 93.44 183 GLN A N 1
ATOM 1383 C CA . GLN A 1 183 ? 6.370 -12.573 -33.578 1.00 93.44 183 GLN A CA 1
ATOM 1384 C C . GLN A 1 183 ? 5.400 -13.237 -34.568 1.00 93.44 183 GLN A C 1
ATOM 1386 O O . GLN A 1 183 ? 5.827 -13.835 -35.561 1.00 93.44 183 GLN A O 1
ATOM 1391 N N . SER A 1 184 ? 4.086 -13.089 -34.363 1.00 94.06 184 SER A N 1
ATOM 1392 C CA . SER A 1 184 ? 3.087 -13.590 -35.315 1.00 94.06 184 SER A CA 1
ATOM 1393 C C . SER A 1 184 ? 3.158 -12.894 -36.677 1.00 94.06 184 SER A C 1
ATOM 1395 O O . SER A 1 184 ? 2.838 -13.528 -37.679 1.00 94.06 184 SER A O 1
ATOM 1397 N N . LEU A 1 185 ? 3.510 -11.610 -36.740 1.00 93.44 185 LEU A N 1
ATOM 1398 C CA . LEU A 1 185 ? 3.638 -10.892 -38.009 1.00 93.44 185 LEU A CA 1
ATOM 1399 C C . LEU A 1 185 ? 4.928 -11.281 -38.727 1.00 93.44 185 LEU A C 1
ATOM 1401 O O . LEU A 1 185 ? 4.890 -11.575 -39.917 1.00 93.44 185 LEU A O 1
ATOM 1405 N N . LEU A 1 186 ? 6.040 -11.369 -37.996 1.00 90.38 186 LEU A N 1
ATOM 1406 C CA . LEU A 1 186 ? 7.340 -11.758 -38.543 1.00 90.38 186 LEU A CA 1
ATOM 1407 C C . LEU A 1 186 ? 7.338 -13.193 -39.083 1.00 90.38 186 LEU A C 1
ATOM 1409 O O . LEU A 1 186 ? 7.905 -13.448 -40.140 1.00 90.38 186 LEU A O 1
ATOM 1413 N N . SER A 1 187 ? 6.647 -14.119 -38.414 1.00 85.75 187 SER A N 1
ATOM 1414 C CA . SER A 1 187 ? 6.495 -15.503 -38.891 1.00 85.75 187 SER A CA 1
ATOM 1415 C C . SER A 1 187 ? 5.571 -15.641 -40.109 1.00 85.75 187 SER A C 1
ATOM 1417 O O . SER A 1 187 ? 5.648 -16.639 -40.822 1.00 85.75 187 SER A O 1
ATOM 1419 N N . LYS A 1 188 ? 4.723 -14.639 -40.380 1.00 78.75 188 LYS A N 1
ATOM 1420 C CA . LYS A 1 188 ? 3.857 -14.575 -41.570 1.00 78.75 188 LYS A CA 1
ATOM 1421 C C . LYS A 1 188 ? 4.529 -13.930 -42.779 1.00 78.75 188 LYS A C 1
ATOM 1423 O O . LYS A 1 188 ? 3.977 -14.015 -43.873 1.00 78.75 188 LYS A O 1
ATOM 1428 N N . VAL A 1 189 ? 5.694 -13.301 -42.613 1.00 61.84 189 VAL A N 1
ATOM 1429 C CA . VAL A 1 189 ? 6.477 -12.804 -43.747 1.00 61.84 189 VAL A CA 1
ATOM 1430 C C . VAL A 1 189 ? 7.159 -14.009 -44.404 1.00 61.84 189 VAL A C 1
ATOM 1432 O O . VAL A 1 189 ? 8.025 -14.626 -43.777 1.00 61.84 189 VAL A O 1
ATOM 1435 N N . PRO A 1 190 ? 6.802 -14.390 -45.647 1.00 52.00 190 PRO A N 1
ATOM 1436 C CA . PRO A 1 190 ? 7.522 -15.444 -46.340 1.00 52.00 190 PRO A CA 1
ATOM 1437 C C . PRO A 1 190 ? 8.975 -14.999 -46.495 1.00 52.00 190 PRO A C 1
ATOM 1439 O O . PRO A 1 190 ? 9.252 -13.883 -46.933 1.00 52.00 190 PRO A O 1
ATOM 1442 N N . LYS A 1 191 ? 9.902 -15.880 -46.110 1.00 50.75 191 LYS A N 1
ATOM 1443 C CA . LYS A 1 191 ? 11.345 -15.707 -46.288 1.00 50.75 191 LYS A CA 1
ATOM 1444 C C . LYS A 1 191 ? 11.582 -15.357 -47.760 1.00 50.75 191 LY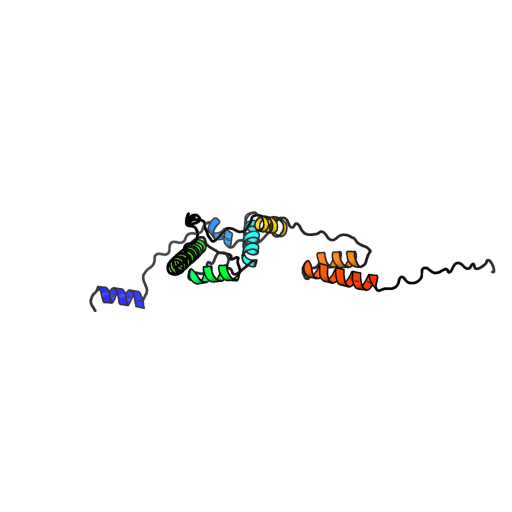S A C 1
ATOM 1446 O O . LYS A 1 191 ? 11.474 -16.234 -48.618 1.00 50.75 191 LYS A O 1
ATOM 1451 N N . ALA A 1 192 ? 11.823 -14.079 -48.060 1.00 45.31 192 ALA A N 1
ATOM 1452 C CA . ALA A 1 192 ? 12.136 -13.648 -49.412 1.00 45.31 192 ALA A CA 1
ATOM 1453 C C . ALA A 1 192 ? 13.310 -14.503 -49.898 1.00 45.31 192 ALA A C 1
ATOM 1455 O O . ALA A 1 192 ? 14.312 -14.672 -49.201 1.00 45.31 192 ALA A O 1
ATOM 1456 N N . SER A 1 193 ? 13.107 -15.125 -51.050 1.00 40.56 193 SER A N 1
ATOM 1457 C CA . SER A 1 193 ? 13.986 -16.087 -51.694 1.00 40.56 193 SER A CA 1
ATOM 1458 C C . SER A 1 193 ? 15.471 -15.740 -51.549 1.00 40.56 193 SER A C 1
ATOM 1460 O O . SER A 1 193 ? 15.987 -14.869 -52.249 1.00 40.56 193 SER A O 1
ATOM 1462 N N . ALA A 1 194 ? 16.194 -16.513 -50.738 1.00 43.81 194 ALA A N 1
ATOM 1463 C CA . ALA A 1 194 ? 17.616 -16.749 -50.959 1.00 43.81 194 ALA A CA 1
ATOM 1464 C C . ALA A 1 194 ? 17.749 -17.641 -52.209 1.00 43.81 194 ALA A C 1
ATOM 1466 O O . ALA A 1 194 ? 17.972 -18.846 -52.129 1.00 43.81 194 ALA A O 1
ATOM 1467 N N . GLY A 1 195 ? 17.490 -17.051 -53.377 1.00 35.56 195 GLY A N 1
ATOM 1468 C CA . GLY A 1 195 ? 17.493 -17.704 -54.679 1.00 35.56 195 GLY A CA 1
ATOM 1469 C C . GLY A 1 195 ? 18.535 -17.071 -55.593 1.00 35.56 195 GLY A C 1
ATOM 1470 O O . GLY A 1 195 ? 18.332 -15.975 -56.092 1.00 35.56 195 GLY A O 1
ATOM 1471 N N . ARG A 1 196 ? 19.646 -17.794 -55.779 1.00 41.62 196 ARG A N 1
ATOM 1472 C CA . ARG A 1 196 ? 20.577 -17.793 -56.928 1.00 41.62 196 ARG A CA 1
ATOM 1473 C C . ARG A 1 196 ? 20.622 -16.535 -57.810 1.00 41.62 196 ARG A C 1
ATOM 1475 O O . ARG A 1 196 ? 19.805 -16.360 -58.706 1.00 41.62 196 ARG A O 1
ATOM 1482 N N . GLY A 1 197 ? 21.728 -15.803 -57.690 1.00 33.22 197 GLY A N 1
ATOM 1483 C CA . GLY A 1 197 ? 22.145 -14.774 -58.643 1.00 33.22 197 GLY A CA 1
ATOM 1484 C C . GLY A 1 197 ? 23.662 -14.674 -58.804 1.00 33.22 197 GLY A C 1
ATOM 1485 O O . GLY A 1 197 ? 24.185 -13.579 -58.941 1.00 33.22 197 GLY A O 1
ATOM 1486 N N . ALA A 1 198 ? 24.392 -15.794 -58.769 1.00 39.44 198 ALA A N 1
ATOM 1487 C CA . ALA A 1 198 ? 25.766 -15.817 -59.265 1.00 39.44 198 ALA A CA 1
ATOM 1488 C C . ALA A 1 198 ? 25.738 -15.943 -60.798 1.00 39.44 198 ALA A C 1
ATOM 1490 O O . ALA A 1 198 ? 25.586 -17.040 -61.331 1.00 39.44 198 ALA A O 1
ATOM 1491 N N . ARG A 1 199 ? 25.890 -14.819 -61.506 1.00 35.16 199 ARG A N 1
ATOM 1492 C CA . ARG A 1 199 ? 26.360 -14.784 -62.899 1.00 35.16 199 ARG A CA 1
ATOM 1493 C C . ARG A 1 199 ? 27.253 -13.559 -63.107 1.00 35.16 199 ARG A C 1
ATOM 1495 O O . ARG A 1 199 ? 26.801 -12.471 -63.423 1.00 35.16 199 ARG A O 1
ATOM 1502 N N . GLN A 1 200 ? 28.534 -13.773 -62.818 1.00 40.00 200 GLN A N 1
ATOM 1503 C CA . GLN A 1 200 ? 29.640 -13.587 -63.759 1.00 40.00 200 GLN A CA 1
ATOM 1504 C C . GLN A 1 200 ? 29.422 -12.505 -64.845 1.00 40.00 200 GLN A C 1
ATOM 1506 O O . GLN A 1 200 ? 28.873 -12.791 -65.899 1.00 40.00 200 GLN A O 1
ATOM 1511 N N . ASN A 1 201 ? 29.956 -11.306 -64.618 1.00 35.38 201 ASN A N 1
ATOM 1512 C CA . ASN A 1 201 ? 30.565 -10.478 -65.664 1.00 35.38 201 ASN A CA 1
ATOM 1513 C C . ASN A 1 201 ? 31.982 -10.187 -65.143 1.00 35.38 201 ASN A C 1
ATOM 1515 O O . ASN A 1 201 ? 32.146 -9.692 -64.037 1.00 35.38 201 ASN A O 1
ATOM 1519 N N . GLY A 1 202 ? 33.064 -10.619 -65.784 1.00 35.47 202 GLY A N 1
ATOM 1520 C CA . GLY A 1 202 ? 33.298 -10.480 -67.214 1.00 35.47 202 GLY A CA 1
ATOM 1521 C C . GLY A 1 202 ? 34.176 -9.247 -67.411 1.00 35.47 202 GLY A C 1
ATOM 1522 O O . GLY A 1 202 ? 33.695 -8.130 -67.499 1.00 35.47 202 GLY A O 1
ATOM 1523 N N . ARG A 1 203 ? 35.484 -9.489 -67.383 1.00 41.22 203 ARG A N 1
ATOM 1524 C CA . ARG A 1 203 ? 36.615 -8.573 -67.588 1.00 41.22 203 ARG A CA 1
ATOM 1525 C C . ARG A 1 203 ? 36.481 -7.714 -68.872 1.00 41.22 203 ARG A C 1
ATOM 1527 O O . ARG A 1 203 ? 36.192 -8.288 -69.915 1.00 41.22 203 ARG A O 1
ATOM 1534 N N . ARG A 1 204 ? 36.940 -6.449 -68.777 1.00 40.06 204 ARG A N 1
ATOM 1535 C CA . ARG A 1 204 ? 37.683 -5.592 -69.755 1.00 40.06 204 ARG A CA 1
ATOM 1536 C C . ARG A 1 204 ? 37.006 -4.375 -70.430 1.00 40.06 204 ARG A C 1
ATOM 1538 O O . ARG A 1 204 ? 35.897 -4.467 -70.934 1.00 40.06 204 ARG A O 1
ATOM 1545 N N . ALA A 1 205 ? 37.883 -3.361 -70.577 1.00 39.25 205 ALA A N 1
ATOM 1546 C CA . ALA A 1 205 ? 37.907 -2.139 -71.405 1.00 39.25 205 ALA A CA 1
ATOM 1547 C C . ALA A 1 205 ? 37.261 -0.893 -70.759 1.00 39.25 205 ALA A C 1
ATOM 1549 O O . ALA A 1 205 ? 36.124 -0.975 -70.320 1.00 39.25 205 ALA A O 1
ATOM 1550 N N . ALA A 1 206 ? 37.920 0.266 -70.632 1.00 37.16 206 ALA A N 1
ATOM 1551 C CA . ALA A 1 206 ? 39.158 0.796 -71.221 1.00 37.16 206 ALA A CA 1
ATOM 1552 C C . ALA A 1 206 ? 39.948 1.620 -70.187 1.00 37.16 206 ALA A C 1
ATOM 1554 O O . ALA A 1 206 ? 39.312 2.108 -69.227 1.00 37.16 206 ALA A O 1
#